Protein AF-A0A3D4FVR8-F1 (afdb_monomer_lite)

Radius of gyration: 22.75 Å; chains: 1; bounding box: 58×44×68 Å

Sequence (331 aa):
MVGRPYFAIGDQVVRDDSALERLLGRRGINRLRRFWADGTSKRSPADYARAGHTRDNEHPWLHRTFEHVLSEIDDPLTEWFTAVQCHSDLATEPDRTSGLFGMDNLLIDHPGYCSMYTLVEGNDGLIRALAERVRSPILWDAPVTQVDAHPDRGFRLTTRTADDPHHVVDLDALIVTLTPPGLRRIRWSDASLYSAVQAHVLHHDHSTAYLRVTLFWRRRFWRDQFPEDYFVSDAFGGVTVYDQSSDGDGVGVQSWLIAGANAIELANRSDDEIVAAVLGAMPSMLPVSDNALIDSRVDRWLGVAGVSGLPGGVPLLSLEKRHTPDARWPQ

Foldseek 3Di:
DAAPDWEQEFQDIDGGPVSVCVQLNPLLVVLLVVLLVVLCVQAPLVNLVVPLALVCLPRPFQPPFLLVSLCSSVGVSSSLVLCQAQVLVLLAHSRLHTNNVSSSSVCCRPPRRHDDDADQVGPVVVVVVVVVVDPDDDDPQWQWAEWEQDLVFGIKTFTQHPVRHGDIDGDNDDFDPFDLLSLVRHHYPDPLVVVLSVVLSVFQVQWWKKKKKKWKFFFDLCCVSRVDQWYWYCQLSIWIKGFPDRPDTGITIIITIHHHPSRVVCVPDDSVVSVVSVVVRPNPNRDDDVPRTPDMDMDIQGRRSTDGRPPSHPPRDHPQCNRCSRPSRGD

Structure (mmCIF, N/CA/C/O backbone):
data_AF-A0A3D4FVR8-F1
#
_entry.id   AF-A0A3D4FVR8-F1
#
loop_
_atom_site.group_PDB
_atom_site.id
_atom_site.type_symbol
_atom_site.label_atom_id
_atom_site.label_alt_id
_atom_site.label_comp_id
_atom_site.label_asym_id
_atom_site.label_entity_id
_atom_site.label_seq_id
_atom_site.pdbx_PDB_ins_code
_atom_site.Cartn_x
_atom_site.Cartn_y
_atom_site.Cartn_z
_atom_site.occupancy
_atom_site.B_iso_or_equiv
_atom_site.auth_seq_id
_atom_site.auth_comp_id
_atom_site.auth_asym_id
_atom_site.auth_atom_id
_atom_site.pdbx_PDB_model_num
ATOM 1 N N . MET A 1 1 ? -23.165 -0.780 6.705 1.00 52.84 1 MET A N 1
ATOM 2 C CA . MET A 1 1 ? -21.891 -0.896 7.433 1.00 52.84 1 MET A CA 1
ATOM 3 C C . MET A 1 1 ? -22.222 -1.642 8.699 1.00 52.84 1 MET A C 1
ATOM 5 O O . MET A 1 1 ? -22.856 -1.031 9.527 1.00 52.84 1 MET A O 1
ATOM 9 N N . VAL A 1 2 ? -21.993 -2.947 8.824 1.00 42.81 2 VAL A N 1
ATOM 10 C CA . VAL A 1 2 ? -22.126 -3.582 10.145 1.00 42.81 2 VAL A CA 1
ATOM 11 C C . VAL A 1 2 ? -21.043 -4.641 10.258 1.00 42.81 2 VAL A C 1
ATOM 13 O O . VAL A 1 2 ? -21.157 -5.706 9.660 1.00 42.81 2 VAL A O 1
ATOM 16 N N . GLY A 1 3 ? -20.005 -4.312 11.026 1.00 50.09 3 GLY A N 1
ATOM 17 C CA . GLY A 1 3 ? -19.252 -5.294 11.802 1.00 50.09 3 GLY A CA 1
ATOM 18 C C . GLY A 1 3 ? -17.766 -5.440 11.508 1.00 50.09 3 GLY A C 1
ATOM 19 O O . GLY A 1 3 ? -17.102 -6.075 12.318 1.00 50.09 3 GLY A O 1
ATOM 20 N N . ARG A 1 4 ? -17.232 -4.915 10.397 1.00 68.88 4 ARG A N 1
ATOM 21 C CA . ARG A 1 4 ? -15.814 -5.099 10.047 1.00 68.88 4 ARG A CA 1
ATOM 22 C C . ARG A 1 4 ? -15.242 -3.888 9.296 1.00 68.88 4 ARG A C 1
ATOM 24 O O . ARG A 1 4 ? -15.981 -3.309 8.495 1.00 68.88 4 ARG A O 1
ATOM 31 N N . PRO A 1 5 ? -13.975 -3.523 9.556 1.00 81.69 5 PRO A N 1
ATOM 32 C CA . PRO A 1 5 ? -13.105 -4.069 10.598 1.00 81.69 5 PRO A CA 1
ATOM 33 C C . PRO A 1 5 ? -13.499 -3.562 11.992 1.00 81.69 5 PRO A C 1
ATOM 35 O O . PRO A 1 5 ? -14.368 -2.702 12.144 1.00 81.69 5 PRO A O 1
ATOM 38 N N . TYR A 1 6 ? -12.879 -4.130 13.023 1.00 92.56 6 TYR A N 1
ATOM 39 C CA . TYR A 1 6 ? -12.884 -3.532 14.356 1.00 92.56 6 TYR A CA 1
ATOM 40 C C . TYR A 1 6 ? -11.882 -2.375 14.369 1.00 92.56 6 TYR A C 1
ATOM 42 O O . TYR A 1 6 ? -10.847 -2.462 13.708 1.00 92.56 6 TYR A O 1
ATOM 50 N N . PHE A 1 7 ? -12.151 -1.328 15.150 1.00 94.25 7 PHE A N 1
ATOM 51 C CA . PHE A 1 7 ? -11.224 -0.207 15.302 1.00 94.25 7 PHE A CA 1
ATOM 52 C C . PHE A 1 7 ? -10.799 -0.015 16.755 1.00 94.25 7 PHE A C 1
ATOM 54 O O . PHE A 1 7 ? -11.638 -0.068 17.655 1.00 94.25 7 PHE A O 1
ATOM 61 N N . ALA A 1 8 ? -9.516 0.258 16.969 1.00 95.19 8 ALA A N 1
ATOM 62 C CA . ALA A 1 8 ? -8.956 0.787 18.202 1.00 95.19 8 ALA A CA 1
ATOM 63 C C . ALA A 1 8 ? -8.701 2.289 18.009 1.00 95.19 8 ALA A C 1
ATOM 65 O O . ALA A 1 8 ? -7.767 2.668 17.309 1.00 95.19 8 ALA A O 1
ATOM 66 N N . ILE A 1 9 ? -9.568 3.125 18.578 1.00 94.38 9 ILE A N 1
ATOM 67 C CA . ILE A 1 9 ? -9.516 4.585 18.451 1.00 94.38 9 ILE A CA 1
ATOM 68 C C . ILE A 1 9 ? -9.253 5.181 19.832 1.00 94.38 9 ILE A C 1
ATOM 70 O O . ILE A 1 9 ? -10.133 5.144 20.702 1.00 94.38 9 ILE A O 1
ATOM 74 N N . GLY A 1 10 ? -8.041 5.691 20.051 1.00 89.56 10 GLY A N 1
ATOM 75 C CA . GLY A 1 10 ? -7.538 5.991 21.388 1.00 89.56 10 GLY A CA 1
ATOM 76 C C . GLY A 1 10 ? -7.705 4.782 22.316 1.00 89.56 10 GLY A C 1
ATOM 77 O O . GLY A 1 10 ? -7.234 3.685 22.027 1.00 89.56 10 GLY A O 1
ATOM 78 N N . ASP A 1 11 ? -8.451 4.962 23.408 1.00 86.00 11 ASP A N 1
ATOM 79 C CA . ASP A 1 11 ? -8.731 3.905 24.393 1.00 86.00 11 ASP A CA 1
ATOM 80 C C . ASP A 1 11 ? -10.076 3.180 24.162 1.00 86.00 11 ASP A C 1
ATOM 82 O O . ASP A 1 11 ? -10.611 2.528 25.064 1.00 86.00 11 ASP A O 1
ATOM 86 N N . GLN A 1 12 ? -10.682 3.327 22.977 1.00 90.31 12 GLN A N 1
ATOM 87 C CA . GLN A 1 12 ? -12.006 2.783 22.661 1.00 90.31 12 GLN A CA 1
ATOM 88 C C . GLN A 1 12 ? -11.960 1.729 21.553 1.00 90.31 12 GLN A C 1
ATOM 90 O O . GLN A 1 12 ? -11.281 1.891 20.544 1.00 90.31 12 GLN A O 1
ATOM 95 N N . VAL A 1 13 ? -12.785 0.685 21.699 1.00 91.69 13 VAL A N 1
ATOM 96 C CA . VAL A 1 13 ? -13.063 -0.290 20.634 1.00 91.69 13 VAL A CA 1
ATOM 97 C C . VAL A 1 13 ? -14.357 0.092 19.928 1.00 91.69 13 VAL A C 1
ATOM 99 O O . VAL A 1 13 ? -15.435 0.094 20.535 1.00 91.69 13 VAL A O 1
ATOM 102 N N . VAL A 1 14 ? -14.263 0.350 18.627 1.00 92.81 14 VAL A N 1
ATOM 103 C CA . VAL A 1 14 ? -15.412 0.516 17.736 1.00 92.81 14 VAL A CA 1
ATOM 104 C C . VAL A 1 14 ? -15.638 -0.793 16.992 1.00 92.81 14 VAL A C 1
ATOM 106 O O . VAL A 1 14 ? -14.877 -1.159 16.105 1.00 92.81 14 VAL A O 1
ATOM 109 N N . ARG A 1 15 ? -16.689 -1.516 17.381 1.00 90.44 15 ARG A N 1
ATOM 110 C CA . ARG A 1 15 ? -17.028 -2.849 16.842 1.00 90.44 15 ARG A CA 1
ATOM 111 C C . ARG A 1 15 ? -18.404 -2.934 16.189 1.00 90.44 15 ARG A C 1
ATOM 113 O O . ARG A 1 15 ? -18.761 -3.942 15.595 1.00 90.44 15 ARG A O 1
ATOM 120 N N . ASP A 1 16 ? -19.215 -1.901 16.373 1.00 89.38 16 ASP A N 1
ATOM 121 C CA . ASP A 1 16 ? -20.600 -1.869 15.928 1.00 89.38 16 ASP A CA 1
ATOM 122 C C . ASP A 1 16 ? -21.059 -0.426 15.684 1.00 89.38 16 ASP A C 1
ATOM 124 O O . ASP A 1 16 ? -20.413 0.539 16.105 1.00 89.38 16 ASP A O 1
ATOM 128 N N . ASP A 1 17 ? -22.208 -0.286 15.025 1.00 89.31 17 ASP A N 1
ATOM 129 C CA . ASP A 1 17 ? -22.818 1.010 14.716 1.00 89.31 17 ASP A CA 1
ATOM 130 C C . ASP A 1 17 ? -23.099 1.849 15.968 1.00 89.31 17 ASP A C 1
ATOM 132 O O . ASP A 1 17 ? -23.072 3.075 15.900 1.00 89.31 17 ASP A O 1
ATOM 136 N N . SER A 1 18 ? -23.352 1.221 17.121 1.00 91.75 18 SER A N 1
ATOM 137 C CA . SER A 1 18 ? -23.615 1.958 18.361 1.00 91.75 18 SER A CA 1
ATOM 138 C C . SER A 1 18 ? -22.332 2.560 18.932 1.00 91.75 18 SER A C 1
ATOM 140 O O . SER A 1 18 ? -22.350 3.682 19.434 1.00 91.75 18 SER A O 1
ATOM 142 N N . ALA A 1 19 ? -21.215 1.835 18.868 1.00 92.75 19 ALA A N 1
ATOM 143 C CA . ALA A 1 19 ? -19.895 2.343 19.219 1.00 92.75 19 ALA A CA 1
ATOM 144 C C . ALA A 1 19 ? -19.458 3.445 18.254 1.00 92.75 19 ALA A C 1
ATOM 146 O O . ALA A 1 19 ? -18.994 4.493 18.699 1.00 92.75 19 ALA A O 1
ATOM 147 N N . LEU A 1 20 ? -19.706 3.255 16.959 1.00 92.62 20 LEU A N 1
ATOM 148 C CA . LEU A 1 20 ? -19.425 4.267 15.952 1.00 92.62 20 LEU A CA 1
ATOM 149 C C . LEU A 1 20 ? -20.275 5.528 16.173 1.00 92.62 20 LEU A C 1
ATOM 151 O O . LEU A 1 20 ? -19.788 6.638 15.981 1.00 92.62 20 LEU A O 1
ATOM 155 N N . GLU A 1 21 ? -21.525 5.389 16.636 1.00 94.19 21 GLU A N 1
ATOM 156 C CA . GLU A 1 21 ? -22.401 6.536 16.910 1.00 94.19 21 GLU A CA 1
ATOM 157 C C . GLU A 1 21 ? -21.938 7.306 18.139 1.00 94.19 21 GLU A C 1
ATOM 159 O O . GLU A 1 21 ? -22.029 8.530 18.164 1.00 94.19 21 GLU A O 1
ATOM 164 N N . ARG A 1 22 ? -21.419 6.605 19.153 1.00 94.94 22 ARG A N 1
ATOM 165 C CA . ARG A 1 22 ? -20.801 7.253 20.315 1.00 94.94 22 ARG A CA 1
ATOM 166 C C . ARG A 1 22 ? -19.552 8.039 19.925 1.00 94.94 22 ARG A C 1
ATOM 168 O O . ARG A 1 22 ? -19.341 9.104 20.494 1.00 94.94 22 ARG A O 1
ATOM 175 N N . LEU A 1 23 ? -18.772 7.538 18.965 1.00 94.81 23 LEU A N 1
ATOM 176 C CA . LEU A 1 23 ? -17.573 8.211 18.468 1.00 94.81 23 LEU A CA 1
ATOM 177 C C . LEU A 1 23 ? -17.918 9.429 17.595 1.00 94.81 23 LEU A C 1
ATOM 179 O O . LEU A 1 23 ? -17.505 10.541 17.899 1.00 94.81 23 LEU A O 1
ATOM 183 N N . LEU A 1 24 ? -18.687 9.231 16.522 1.00 95.38 24 LEU A N 1
ATOM 184 C CA . LEU A 1 24 ? -18.928 10.251 15.489 1.00 95.38 24 LEU A CA 1
ATOM 185 C C . LEU A 1 24 ? -20.157 11.132 15.758 1.00 95.38 24 LEU A C 1
ATOM 187 O O . LEU A 1 24 ? -20.401 12.131 15.076 1.00 95.38 24 LEU A O 1
ATOM 191 N N . GLY A 1 25 ? -21.004 10.728 16.701 1.00 96.56 25 GLY A N 1
ATOM 192 C CA . GLY A 1 25 ? -22.336 11.284 16.869 1.00 96.56 25 GLY A CA 1
ATOM 193 C C . GLY A 1 25 ? -23.287 10.921 15.723 1.00 96.56 25 GLY A C 1
ATOM 194 O O . GLY A 1 25 ? -22.918 10.453 14.641 1.00 96.56 25 GLY A O 1
ATOM 195 N N . ARG A 1 26 ? -24.574 11.207 15.939 1.00 96.06 26 ARG A N 1
ATOM 196 C CA . ARG A 1 26 ? -25.636 10.936 14.956 1.00 96.06 26 ARG A CA 1
ATOM 197 C C . ARG A 1 26 ? -25.420 11.668 13.629 1.00 96.06 26 ARG A C 1
ATOM 199 O O . ARG A 1 26 ? -25.731 11.133 12.566 1.00 96.06 26 ARG A O 1
ATOM 206 N N . ARG A 1 27 ? -24.900 12.900 13.685 1.00 96.50 27 ARG A N 1
ATOM 207 C CA . ARG A 1 27 ? -24.579 13.702 12.494 1.00 96.50 27 ARG A CA 1
ATOM 208 C C . ARG A 1 27 ? -23.452 13.058 11.685 1.00 96.50 27 ARG A C 1
ATOM 210 O O . ARG A 1 27 ? -23.631 12.907 10.477 1.00 96.50 27 ARG A O 1
ATOM 217 N N . GLY A 1 28 ? -22.354 12.669 12.335 1.00 96.56 28 GLY A N 1
ATOM 218 C CA . GLY A 1 28 ? -21.195 12.063 11.681 1.00 96.56 28 GLY A CA 1
ATOM 219 C C . GLY A 1 28 ? -21.541 10.735 11.016 1.00 96.56 28 GLY A C 1
ATOM 220 O O . GLY A 1 28 ? -21.332 10.579 9.817 1.00 96.56 28 GLY A O 1
ATOM 221 N N . ILE A 1 29 ? -22.246 9.835 11.715 1.00 95.06 29 ILE A N 1
ATOM 222 C CA . ILE A 1 29 ? -22.728 8.580 11.107 1.00 95.06 29 ILE A CA 1
ATOM 223 C C . ILE A 1 29 ? -23.593 8.818 9.867 1.00 95.06 29 ILE A C 1
ATOM 225 O O . ILE A 1 29 ? -23.452 8.119 8.863 1.00 95.06 29 ILE A O 1
ATOM 229 N N . ASN A 1 30 ? -24.510 9.787 9.911 1.00 95.94 30 ASN A N 1
ATOM 230 C CA . ASN A 1 30 ? -25.366 10.075 8.761 1.00 95.94 30 ASN A CA 1
ATOM 231 C C . ASN A 1 30 ? -24.567 10.635 7.576 1.00 95.94 30 ASN A C 1
ATOM 233 O O . ASN A 1 30 ? -24.949 10.434 6.424 1.00 95.94 30 ASN A O 1
ATOM 237 N N . ARG A 1 31 ? -23.466 11.341 7.836 1.00 97.25 31 ARG A N 1
ATOM 238 C CA . ARG A 1 31 ? -22.549 11.838 6.803 1.00 97.25 31 ARG A CA 1
ATOM 239 C C . ARG A 1 31 ? -21.706 10.716 6.226 1.00 97.25 31 ARG A C 1
ATOM 241 O O . ARG A 1 31 ? -21.732 10.546 5.013 1.00 97.25 31 ARG A O 1
ATOM 248 N N . LEU A 1 32 ? -21.123 9.880 7.080 1.00 95.75 32 LEU A N 1
ATOM 249 C CA . LEU A 1 32 ? -20.398 8.682 6.676 1.00 95.75 32 LEU A CA 1
ATOM 250 C C . LEU A 1 32 ? -21.264 7.778 5.792 1.00 95.75 32 LEU A C 1
ATOM 252 O O . LEU A 1 32 ? -20.877 7.425 4.686 1.00 95.75 32 LEU A O 1
ATOM 256 N N . ARG A 1 33 ? -22.494 7.464 6.218 1.00 94.56 33 ARG A N 1
ATOM 257 C CA . ARG A 1 33 ? -23.429 6.643 5.427 1.00 94.56 33 ARG A CA 1
ATOM 258 C C . ARG A 1 33 ? -23.737 7.249 4.058 1.00 94.56 33 ARG A C 1
ATOM 260 O O . ARG A 1 33 ? -23.840 6.503 3.089 1.00 94.56 33 ARG A O 1
ATOM 267 N N . ARG A 1 34 ? -23.895 8.574 3.970 1.00 96.94 34 ARG A N 1
ATOM 268 C CA . ARG A 1 34 ? -24.120 9.262 2.689 1.00 96.94 34 ARG A CA 1
ATOM 269 C C . ARG A 1 34 ? -22.890 9.199 1.794 1.00 96.94 34 ARG A C 1
ATOM 271 O O . ARG A 1 34 ? -23.052 8.898 0.621 1.00 96.94 34 ARG A O 1
ATOM 278 N N . PHE A 1 35 ? -21.700 9.410 2.349 1.00 96.94 35 PHE A N 1
ATOM 279 C CA . PHE A 1 35 ? -20.437 9.269 1.628 1.00 96.94 35 PHE A CA 1
ATOM 280 C C . PHE A 1 35 ? -20.266 7.856 1.052 1.00 96.94 35 PHE A C 1
ATOM 282 O O . PHE A 1 35 ? -20.049 7.693 -0.144 1.00 96.94 35 PHE A O 1
ATOM 289 N N . TRP A 1 36 ? -20.491 6.822 1.867 1.00 95.38 36 TRP A N 1
ATOM 290 C CA . TRP A 1 36 ? -20.451 5.428 1.419 1.00 95.38 36 TRP A CA 1
ATOM 291 C C . TRP A 1 36 ? -21.501 5.105 0.352 1.00 95.38 36 TRP A C 1
ATOM 293 O O . TRP A 1 36 ? -21.194 4.430 -0.631 1.00 95.38 36 TRP A O 1
ATOM 303 N N . ALA A 1 37 ? -22.738 5.578 0.524 1.00 95.69 37 ALA A N 1
ATOM 304 C CA . ALA A 1 37 ? -23.792 5.397 -0.473 1.00 95.69 37 ALA A CA 1
ATOM 305 C C . ALA A 1 37 ? -23.427 6.074 -1.802 1.00 95.69 37 ALA A C 1
ATOM 307 O O . ALA A 1 37 ? -23.646 5.509 -2.871 1.00 95.69 37 ALA A O 1
ATOM 308 N N . ASP A 1 38 ? -22.828 7.261 -1.736 1.00 96.69 38 ASP A N 1
ATOM 309 C CA . ASP A 1 38 ? -22.391 7.997 -2.910 1.00 96.69 38 ASP A CA 1
ATOM 310 C C . ASP A 1 38 ? -21.239 7.285 -3.635 1.00 96.69 38 ASP A C 1
ATOM 312 O O . ASP A 1 38 ? -21.339 7.021 -4.836 1.00 96.69 38 ASP A O 1
ATOM 316 N N . GLY A 1 39 ? -20.201 6.871 -2.903 1.00 95.81 39 GLY A N 1
ATOM 317 C CA . GLY A 1 39 ? -19.064 6.140 -3.460 1.00 95.81 39 GLY A CA 1
ATOM 318 C C . GLY A 1 39 ? -19.459 4.798 -4.078 1.00 95.81 39 GLY A C 1
ATOM 319 O O . GLY A 1 39 ? -19.106 4.515 -5.222 1.00 95.81 39 GLY A O 1
ATOM 320 N N . THR A 1 40 ? -20.278 4.002 -3.385 1.00 96.06 40 THR A N 1
ATOM 321 C CA . THR A 1 40 ? -20.781 2.719 -3.919 1.00 96.06 40 THR A CA 1
ATOM 322 C C . THR A 1 40 ? -21.712 2.899 -5.123 1.00 96.06 40 THR A C 1
ATOM 324 O O . THR A 1 40 ? -21.720 2.055 -6.017 1.00 96.06 40 THR A O 1
ATOM 327 N N . SER A 1 41 ? -22.448 4.015 -5.214 1.00 96.75 41 SER A N 1
ATOM 328 C CA . SER A 1 41 ? -23.255 4.333 -6.403 1.00 96.75 41 SER A CA 1
ATOM 329 C C . SER A 1 41 ? -22.412 4.680 -7.637 1.00 96.75 41 SER A C 1
ATOM 331 O O . SER A 1 41 ? -22.855 4.458 -8.764 1.00 96.75 41 SER A O 1
ATOM 333 N N . LYS A 1 42 ? -21.195 5.206 -7.433 1.00 96.31 42 LYS A N 1
ATOM 334 C CA . LYS A 1 42 ? -20.249 5.588 -8.495 1.00 96.31 42 LYS A CA 1
ATOM 335 C C . LYS A 1 42 ? -19.299 4.461 -8.893 1.00 96.31 42 LYS A C 1
ATOM 337 O O . LYS A 1 42 ? -18.821 4.435 -10.026 1.00 96.31 42 LYS A O 1
ATOM 342 N N . ARG A 1 43 ? -19.045 3.521 -7.981 1.00 96.81 43 ARG A N 1
ATOM 343 C CA . ARG A 1 43 ? -18.101 2.418 -8.163 1.00 96.81 43 ARG A CA 1
ATOM 344 C C . ARG A 1 43 ? -18.801 1.085 -7.947 1.00 96.81 43 ARG A C 1
ATOM 346 O O . ARG A 1 43 ? -18.903 0.616 -6.821 1.00 96.81 43 ARG A O 1
ATOM 353 N N . SER A 1 44 ? -19.287 0.460 -9.019 1.00 95.75 44 SER A N 1
ATOM 354 C CA . SER A 1 44 ? -19.911 -0.869 -8.928 1.00 95.75 44 SER A CA 1
ATOM 355 C C . SER A 1 44 ? -18.875 -1.961 -8.595 1.00 95.75 44 SER A C 1
ATOM 357 O O . SER A 1 44 ? -17.708 -1.800 -8.958 1.00 95.75 44 SER A O 1
ATOM 359 N N . PRO A 1 45 ? -19.264 -3.108 -7.999 1.00 95.75 45 PRO A N 1
ATOM 360 C CA . PRO A 1 45 ? -18.338 -4.226 -7.776 1.00 95.75 45 PRO A CA 1
ATOM 361 C C . PRO A 1 45 ? -17.645 -4.727 -9.052 1.00 95.75 45 PRO A C 1
ATOM 363 O O . PRO A 1 45 ? -16.474 -5.092 -9.030 1.00 95.75 45 PRO A O 1
ATOM 366 N N . ALA A 1 46 ? -18.345 -4.705 -10.191 1.00 94.94 46 ALA A N 1
ATOM 367 C CA . ALA A 1 4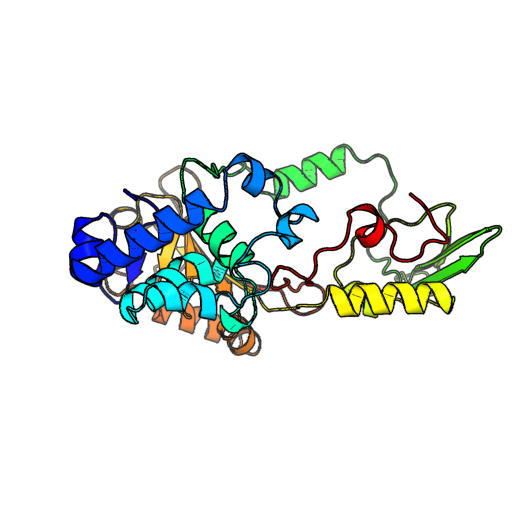6 ? -17.784 -5.118 -11.477 1.00 94.94 46 ALA A CA 1
ATOM 368 C C . ALA A 1 46 ? -16.759 -4.116 -12.037 1.00 94.94 46 ALA A C 1
ATOM 370 O O . ALA A 1 46 ? -15.852 -4.507 -12.774 1.00 94.94 46 ALA A O 1
ATOM 371 N N . ASP A 1 47 ? -16.912 -2.827 -11.733 1.00 95.25 47 ASP A N 1
ATOM 372 C CA . ASP A 1 47 ? -15.925 -1.813 -12.105 1.00 95.25 47 ASP A CA 1
ATOM 373 C C . ASP A 1 47 ? -14.740 -1.822 -11.131 1.00 95.25 47 ASP A C 1
ATOM 375 O O . ASP A 1 47 ? -13.604 -1.756 -11.584 1.00 95.25 47 ASP A O 1
ATOM 379 N N . TYR A 1 48 ? -14.983 -2.033 -9.834 1.00 95.19 48 TYR A N 1
ATOM 380 C CA . TYR A 1 48 ? -13.941 -2.271 -8.828 1.00 95.19 48 TYR A CA 1
ATOM 381 C C . TYR A 1 48 ? -13.052 -3.473 -9.176 1.00 95.19 48 TYR A C 1
ATOM 383 O O . TYR A 1 48 ? -11.831 -3.359 -9.188 1.00 95.19 48 TYR A O 1
ATOM 391 N N . ALA A 1 49 ? -13.641 -4.606 -9.573 1.00 93.44 49 ALA A N 1
ATOM 392 C CA . ALA A 1 49 ? -12.885 -5.788 -10.004 1.00 93.44 49 ALA A CA 1
ATOM 393 C C . ALA A 1 49 ? -12.009 -5.544 -11.253 1.00 93.44 49 ALA A C 1
ATOM 395 O O . ALA A 1 49 ? -11.170 -6.373 -11.598 1.00 93.44 49 ALA A O 1
ATOM 396 N N . ARG A 1 50 ? -12.219 -4.421 -11.952 1.00 92.12 50 ARG A N 1
ATOM 397 C CA . ARG A 1 50 ? -11.453 -3.974 -13.123 1.00 92.12 50 ARG A CA 1
ATOM 398 C C . ARG A 1 50 ? -10.773 -2.625 -12.867 1.00 92.12 50 ARG A C 1
ATOM 400 O O . ARG A 1 50 ? -10.539 -1.873 -13.815 1.00 92.12 50 ARG A O 1
ATOM 407 N N . ALA A 1 51 ? -10.485 -2.311 -11.605 1.00 91.56 51 ALA A N 1
ATOM 408 C CA . ALA A 1 51 ? -9.817 -1.078 -11.223 1.00 91.56 51 ALA A CA 1
ATOM 409 C C . ALA A 1 51 ? -8.483 -0.893 -11.961 1.00 91.56 51 ALA A C 1
ATOM 411 O O . ALA A 1 51 ? -7.782 -1.852 -12.291 1.00 91.56 51 ALA A O 1
ATOM 412 N N . GLY A 1 52 ? -8.126 0.362 -12.241 1.00 88.75 52 GLY A N 1
ATOM 413 C CA . GLY A 1 52 ? -6.873 0.692 -12.923 1.00 88.75 52 GLY A CA 1
ATOM 414 C C . GLY A 1 52 ? -6.926 0.495 -14.443 1.00 88.75 52 GLY A C 1
ATOM 415 O O . GLY A 1 52 ? -5.882 0.384 -15.095 1.00 88.75 52 GLY A O 1
ATOM 416 N N . HIS A 1 53 ? -8.126 0.440 -15.024 1.00 90.19 53 HIS A N 1
ATOM 417 C CA . HIS A 1 53 ? -8.354 0.458 -16.470 1.00 90.19 53 HIS A CA 1
ATOM 418 C C . HIS A 1 53 ? -8.633 1.882 -16.970 1.00 90.19 53 HIS A C 1
ATOM 420 O O . HIS A 1 53 ? -9.067 2.748 -16.222 1.00 90.19 53 HIS A O 1
ATOM 426 N N . THR A 1 54 ? -8.448 2.138 -18.267 1.00 92.88 54 THR A N 1
ATOM 427 C CA . THR A 1 54 ? -8.616 3.484 -18.855 1.00 92.88 54 THR A CA 1
ATOM 428 C C . THR A 1 54 ? -10.017 4.067 -18.713 1.00 92.88 54 THR A C 1
ATOM 430 O O . THR A 1 54 ? -10.154 5.283 -18.768 1.00 92.88 54 THR A O 1
ATOM 433 N N . ARG A 1 55 ? -11.048 3.236 -18.521 1.00 92.94 55 ARG A N 1
ATOM 434 C CA . ARG A 1 55 ? -12.414 3.698 -18.237 1.00 92.94 55 ARG A CA 1
ATOM 435 C C . ARG A 1 55 ? -12.495 4.482 -16.925 1.00 92.94 55 ARG A C 1
ATOM 437 O O . ARG A 1 55 ? -13.284 5.413 -16.827 1.00 92.94 55 ARG A O 1
ATOM 444 N N . ASP A 1 56 ? -11.634 4.174 -15.957 1.00 95.44 56 ASP A N 1
ATOM 445 C CA . ASP A 1 56 ? -11.576 4.902 -14.687 1.00 95.44 56 ASP A CA 1
ATOM 446 C C . ASP A 1 56 ? -11.157 6.371 -14.888 1.00 95.44 56 ASP A C 1
ATOM 448 O O . ASP A 1 56 ? -11.435 7.197 -14.023 1.00 95.44 56 ASP A O 1
ATOM 452 N N . ASN A 1 57 ? -10.586 6.741 -16.048 1.00 96.12 57 ASN A N 1
ATOM 453 C CA . ASN A 1 57 ? -10.326 8.144 -16.401 1.00 96.12 57 ASN A CA 1
ATOM 454 C C . ASN A 1 57 ? -11.578 9.020 -16.438 1.00 96.12 57 ASN A C 1
ATOM 456 O O . ASN A 1 57 ? -11.464 10.236 -16.289 1.00 96.12 57 ASN A O 1
ATOM 460 N N . GLU A 1 58 ? -12.747 8.415 -16.641 1.00 95.94 58 GLU A N 1
ATOM 461 C CA . GLU A 1 58 ? -14.044 9.091 -16.659 1.00 95.94 58 GLU A CA 1
ATOM 462 C C . GLU A 1 58 ? -14.640 9.235 -15.248 1.00 95.94 58 GLU A C 1
ATOM 464 O O . GLU A 1 58 ? -15.630 9.944 -15.063 1.00 95.94 58 GLU A O 1
ATOM 469 N N . HIS A 1 59 ? -14.060 8.574 -14.238 1.00 97.31 59 HIS A N 1
ATOM 470 C CA . HIS A 1 59 ? -14.586 8.601 -12.881 1.00 97.31 59 HIS A CA 1
ATOM 471 C C . HIS A 1 59 ? -14.381 9.988 -12.241 1.00 97.31 59 HIS A C 1
ATOM 473 O O . HIS A 1 59 ? -13.258 10.505 -12.231 1.00 97.31 59 HIS A O 1
ATOM 479 N N . PRO A 1 60 ? -15.418 10.583 -11.618 1.00 96.81 60 PRO A N 1
ATOM 480 C CA . PRO A 1 60 ? -15.361 11.956 -11.100 1.00 96.81 60 PRO A CA 1
ATOM 481 C C . PRO A 1 60 ? -14.334 12.163 -9.976 1.00 96.81 60 PRO A C 1
ATOM 483 O O . PRO A 1 60 ? -13.951 13.296 -9.691 1.00 96.81 60 PRO A O 1
ATOM 486 N N . TRP A 1 61 ? -13.893 11.084 -9.328 1.00 97.00 61 TRP A N 1
ATOM 487 C CA . TRP A 1 61 ? -12.908 11.123 -8.242 1.00 97.00 61 TRP A CA 1
ATOM 488 C C . TRP A 1 61 ? -11.483 10.727 -8.650 1.00 97.00 61 TRP A C 1
ATOM 490 O O . TRP A 1 61 ? -10.598 10.789 -7.804 1.00 97.00 61 TRP A O 1
ATOM 500 N N . LEU A 1 62 ? -11.215 10.339 -9.906 1.00 96.56 62 LEU A N 1
ATOM 501 C CA . LEU A 1 62 ? -9.841 9.984 -10.298 1.00 96.56 62 LEU A CA 1
ATOM 502 C C . LEU A 1 62 ? -8.913 11.212 -10.301 1.00 96.56 62 LEU A C 1
ATOM 504 O O . LEU A 1 62 ? -7.774 11.137 -9.855 1.00 96.56 62 LEU A O 1
ATOM 508 N N . HIS A 1 63 ? -9.400 12.352 -10.792 1.00 95.31 63 HIS A N 1
ATOM 509 C CA . HIS A 1 63 ? -8.595 13.576 -10.956 1.00 95.31 63 HIS A CA 1
ATOM 510 C C . HIS A 1 63 ? -8.608 14.487 -9.723 1.00 95.31 63 HIS A C 1
ATOM 512 O O . HIS A 1 63 ? -8.148 15.624 -9.779 1.00 95.31 63 HIS A O 1
ATOM 518 N N . ARG A 1 64 ? -9.179 14.014 -8.614 1.00 96.12 64 ARG A N 1
ATOM 519 C CA . ARG A 1 64 ? -9.240 14.729 -7.337 1.00 96.12 64 ARG A CA 1
ATOM 520 C C . ARG A 1 64 ? -8.397 13.978 -6.328 1.00 96.12 64 ARG A C 1
ATOM 522 O O . ARG A 1 64 ? -8.391 12.751 -6.356 1.00 96.12 64 ARG A O 1
ATOM 529 N N . THR A 1 65 ? -7.730 14.698 -5.433 1.00 96.00 65 THR A N 1
ATOM 530 C CA . THR A 1 65 ? -7.062 14.060 -4.297 1.00 96.00 65 THR A CA 1
ATOM 531 C C . THR A 1 65 ? -8.091 13.371 -3.407 1.00 96.00 65 THR A C 1
ATOM 533 O O . THR A 1 65 ? -9.263 13.771 -3.375 1.00 96.00 65 THR A O 1
ATOM 536 N N . PHE A 1 66 ? -7.678 12.331 -2.688 1.00 96.75 66 PHE A N 1
ATOM 537 C CA . PHE A 1 66 ? -8.569 11.670 -1.745 1.00 96.75 66 PHE A CA 1
ATOM 538 C C . PHE A 1 66 ? -8.947 12.592 -0.588 1.00 96.75 66 PHE A C 1
ATOM 540 O O . PHE A 1 66 ? -10.113 12.615 -0.217 1.00 96.75 66 PHE A O 1
ATOM 547 N N . GLU A 1 67 ? -8.036 13.451 -0.128 1.00 97.06 67 GLU A N 1
ATOM 548 C CA . GLU A 1 67 ? -8.340 14.528 0.826 1.00 97.06 67 GLU A CA 1
ATOM 549 C C . GLU A 1 67 ? -9.539 15.387 0.375 1.00 97.06 67 GLU A C 1
ATOM 551 O O . GLU A 1 67 ? -10.495 15.580 1.125 1.00 97.06 67 GLU A O 1
ATOM 556 N N . HIS A 1 68 ? -9.550 15.843 -0.882 1.00 97.81 68 HIS A N 1
ATOM 557 C CA . HIS A 1 68 ? -10.652 16.651 -1.411 1.00 97.81 68 HIS A CA 1
ATOM 558 C C . HIS A 1 68 ? -11.957 15.847 -1.564 1.00 97.81 68 HIS A C 1
ATOM 560 O O . HIS A 1 68 ? -13.050 16.412 -1.545 1.00 97.81 68 HIS A O 1
ATOM 566 N N . VAL A 1 69 ? -11.884 14.531 -1.751 1.00 98.19 69 VAL A N 1
ATOM 567 C CA . VAL A 1 69 ? -13.083 13.681 -1.757 1.00 98.19 69 VAL A CA 1
ATOM 568 C C . VAL A 1 69 ? -13.593 13.454 -0.334 1.00 98.19 69 VAL A C 1
ATOM 570 O O . VAL A 1 69 ? -14.795 13.556 -0.105 1.00 98.19 69 VAL A O 1
ATOM 573 N N . LEU A 1 70 ? -12.701 13.246 0.637 1.00 98.25 70 LEU A N 1
ATOM 574 C CA . LEU A 1 70 ? -13.054 13.144 2.052 1.00 98.25 70 LEU A CA 1
ATOM 575 C C . LEU A 1 70 ? -13.746 14.416 2.549 1.00 98.25 70 LEU A C 1
ATOM 577 O O . LEU A 1 70 ? -14.772 14.304 3.213 1.00 98.25 70 LEU A O 1
ATOM 581 N N . SER A 1 71 ? -13.289 15.608 2.145 1.00 98.06 71 SER A N 1
ATOM 582 C CA . SER A 1 71 ? -13.907 16.879 2.564 1.00 98.06 71 SER A CA 1
ATOM 583 C C . SER A 1 71 ? -15.388 17.031 2.170 1.00 98.06 71 SER A C 1
ATOM 585 O O . SER A 1 71 ? -16.077 17.913 2.676 1.00 98.06 71 SER A O 1
ATOM 587 N N . GLU A 1 72 ? -15.921 16.182 1.280 1.00 97.56 72 GLU A N 1
ATOM 588 C CA . GLU A 1 72 ? -17.360 16.149 0.965 1.00 97.56 72 GLU A CA 1
ATOM 589 C C . GLU A 1 72 ? -18.229 15.621 2.122 1.00 97.56 72 GLU A C 1
ATOM 591 O O . GLU A 1 72 ? -19.445 15.835 2.140 1.00 97.56 72 GLU A O 1
ATOM 596 N N . ILE A 1 73 ? -17.625 14.940 3.100 1.00 97.94 73 ILE A N 1
ATOM 597 C CA . ILE A 1 73 ? -18.281 14.505 4.338 1.00 97.94 73 ILE A CA 1
ATOM 598 C C . ILE A 1 73 ? -18.682 15.727 5.195 1.00 97.94 73 ILE A C 1
ATOM 600 O O . ILE A 1 73 ? -19.714 15.681 5.885 1.00 97.94 73 ILE A O 1
ATOM 604 N N . ASP A 1 74 ? -17.921 16.828 5.103 1.00 96.19 74 ASP A N 1
ATOM 605 C CA . ASP A 1 74 ? -18.121 18.125 5.773 1.00 96.19 74 ASP A CA 1
ATOM 606 C C . ASP A 1 74 ? -18.050 18.037 7.320 1.00 96.19 74 ASP A C 1
ATOM 608 O O . ASP A 1 74 ? -18.604 18.859 8.053 1.00 96.19 74 ASP A O 1
ATOM 612 N N . ASP A 1 75 ? -17.447 16.982 7.863 1.00 98.06 75 ASP A N 1
ATOM 613 C CA . ASP A 1 75 ? -17.385 16.702 9.302 1.00 98.06 75 ASP A CA 1
ATOM 614 C C . ASP A 1 75 ? -15.977 16.222 9.674 1.00 98.06 75 ASP A C 1
ATOM 616 O O . ASP A 1 75 ? -15.664 15.061 9.419 1.00 98.06 75 ASP A O 1
ATOM 620 N N . PRO A 1 76 ? -15.134 17.075 10.292 1.00 97.44 76 PRO A N 1
ATOM 621 C CA . PRO A 1 76 ? -13.708 16.790 10.458 1.00 97.44 76 PRO A CA 1
ATOM 622 C C . PRO A 1 76 ? -13.395 15.483 11.192 1.00 97.44 76 PRO A C 1
ATOM 624 O O . PRO A 1 76 ? -12.439 14.795 10.852 1.00 97.44 76 PRO A O 1
ATOM 627 N N . LEU A 1 77 ? -14.206 15.113 12.190 1.00 97.19 77 LEU A N 1
ATOM 628 C CA . LEU A 1 77 ? -14.014 13.861 12.921 1.00 97.19 77 LEU A CA 1
ATOM 629 C C . LEU A 1 77 ? -14.363 12.647 12.052 1.00 97.19 77 LEU A C 1
ATOM 631 O O . LEU A 1 77 ? -13.656 11.643 12.076 1.00 97.19 77 LEU A O 1
ATOM 635 N N . THR A 1 78 ? -15.440 12.738 11.271 1.00 97.31 78 THR A N 1
ATOM 636 C CA . THR A 1 78 ? -15.835 11.680 10.335 1.00 97.31 78 THR A CA 1
ATOM 637 C C . THR A 1 78 ? -14.853 11.564 9.166 1.00 97.31 78 THR A C 1
ATOM 639 O O . THR A 1 78 ? -14.550 10.452 8.739 1.00 97.31 78 THR A O 1
ATOM 642 N N . GLU A 1 79 ? -14.328 12.684 8.671 1.00 97.69 79 GLU A N 1
ATOM 643 C CA . GLU A 1 79 ? -13.273 12.736 7.650 1.00 97.69 79 GLU A CA 1
ATOM 644 C C . GLU A 1 79 ? -12.008 12.037 8.134 1.00 97.69 79 GLU A C 1
ATOM 646 O O . GLU A 1 79 ? -11.530 11.106 7.487 1.00 97.69 79 GLU A O 1
ATOM 651 N N . TRP A 1 80 ? -11.529 12.424 9.318 1.00 97.31 80 TRP A N 1
ATOM 652 C CA . TRP A 1 80 ? -10.378 11.807 9.964 1.00 97.31 80 TRP A CA 1
ATOM 653 C C . TRP A 1 80 ? -10.574 10.303 10.176 1.00 97.31 80 TRP A C 1
ATOM 655 O O . TRP A 1 80 ? -9.715 9.515 9.793 1.00 97.31 80 TRP A O 1
ATOM 665 N N . PHE A 1 81 ? -11.722 9.886 10.719 1.00 96.56 81 PHE A N 1
ATOM 666 C CA . PHE A 1 81 ? -12.015 8.468 10.941 1.00 96.56 81 PHE A CA 1
ATOM 667 C C . PHE A 1 81 ? -11.993 7.669 9.629 1.00 96.56 81 PHE A C 1
ATOM 669 O O . PHE A 1 81 ? -11.455 6.565 9.572 1.00 96.56 81 PHE A O 1
ATOM 676 N N . THR A 1 82 ? -12.550 8.241 8.560 1.00 95.94 82 THR A N 1
ATOM 677 C CA . THR A 1 82 ? -12.576 7.602 7.237 1.00 95.94 82 THR A CA 1
ATOM 678 C C . THR A 1 82 ? -11.170 7.503 6.635 1.00 95.94 82 THR A C 1
ATOM 680 O O . THR A 1 82 ? -10.846 6.499 6.006 1.00 95.94 82 THR A O 1
ATOM 683 N N . ALA A 1 83 ? -10.310 8.503 6.857 1.00 96.19 83 ALA A N 1
ATOM 684 C CA . ALA A 1 83 ? -8.905 8.440 6.459 1.00 96.19 83 ALA A CA 1
ATOM 685 C C . ALA A 1 83 ? -8.146 7.343 7.227 1.00 96.19 83 ALA A C 1
ATOM 687 O O . ALA A 1 83 ? -7.485 6.513 6.605 1.00 96.19 83 ALA A O 1
ATOM 688 N N . VAL A 1 84 ? -8.309 7.288 8.557 1.00 95.31 84 VAL A N 1
ATOM 689 C CA . VAL A 1 84 ? -7.703 6.266 9.433 1.00 95.31 84 VAL A CA 1
ATOM 690 C C . VAL A 1 84 ? -8.032 4.854 8.957 1.00 95.31 84 VAL A C 1
ATOM 692 O O . VAL A 1 84 ? -7.150 4.000 8.950 1.00 95.31 84 VAL A O 1
ATOM 695 N N . GLN A 1 85 ? -9.275 4.615 8.523 1.00 94.12 85 GLN A N 1
ATOM 696 C CA . GLN A 1 85 ? -9.736 3.290 8.104 1.00 94.12 85 GLN A CA 1
ATOM 697 C C . GLN A 1 85 ? -8.875 2.656 7.004 1.00 94.12 85 GLN A C 1
ATOM 699 O O . GLN A 1 85 ? -8.685 1.447 7.028 1.00 94.12 85 GLN A O 1
ATOM 704 N N . CYS A 1 86 ? -8.380 3.440 6.046 1.00 93.06 86 CYS A N 1
ATOM 705 C CA . CYS A 1 86 ? -7.688 2.911 4.868 1.00 93.06 86 CYS A CA 1
ATOM 706 C C . CYS A 1 86 ? -6.238 3.388 4.734 1.00 93.06 86 CYS A C 1
ATOM 708 O O . CYS A 1 86 ? -5.563 2.993 3.789 1.00 93.06 86 CYS A O 1
ATOM 710 N N . HIS A 1 87 ? -5.734 4.222 5.650 1.00 94.81 87 HIS A N 1
ATOM 711 C CA . HIS A 1 87 ? -4.428 4.871 5.511 1.00 94.81 87 HIS A CA 1
ATOM 712 C C . HIS A 1 87 ? -3.280 3.883 5.246 1.00 94.81 87 HIS A C 1
ATOM 714 O O . HIS A 1 87 ? -2.497 4.079 4.311 1.00 94.81 87 HIS A O 1
ATOM 720 N N . SER A 1 88 ? -3.204 2.780 5.999 1.00 91.69 88 SER A N 1
ATOM 721 C CA . SER A 1 88 ? -2.179 1.766 5.745 1.00 91.69 88 SER A CA 1
ATOM 722 C C . SER A 1 88 ? -2.351 1.064 4.403 1.00 91.69 88 SER A C 1
ATOM 724 O O . SER A 1 88 ? -1.352 0.716 3.788 1.00 91.69 88 SER A O 1
ATOM 726 N N . ASP A 1 89 ? -3.566 0.890 3.895 1.00 90.75 89 ASP A N 1
ATOM 727 C CA . ASP A 1 89 ? -3.786 0.241 2.595 1.00 90.75 89 ASP A CA 1
ATOM 728 C C . ASP A 1 89 ? -3.444 1.180 1.426 1.00 90.75 89 ASP A C 1
ATOM 730 O O . ASP A 1 89 ? -2.944 0.744 0.389 1.00 90.75 89 ASP A O 1
ATOM 734 N N . LEU A 1 90 ? -3.600 2.495 1.621 1.00 91.50 90 LEU A N 1
ATOM 735 C CA . LEU A 1 90 ? -3.178 3.509 0.649 1.00 91.50 90 LEU A CA 1
ATOM 736 C C . LEU A 1 90 ? -1.658 3.611 0.503 1.00 91.50 90 LEU A C 1
ATOM 738 O O . LEU A 1 90 ? -1.172 4.107 -0.517 1.00 91.50 90 LEU A O 1
ATOM 742 N N . ALA A 1 91 ? -0.913 3.193 1.530 1.00 91.31 91 ALA A N 1
ATOM 743 C CA . ALA A 1 91 ? 0.534 3.360 1.653 1.00 91.31 91 ALA A CA 1
ATOM 744 C C . ALA A 1 91 ? 1.025 4.830 1.617 1.00 91.31 91 ALA A C 1
ATOM 746 O O . ALA A 1 91 ? 2.234 5.088 1.608 1.00 91.31 91 ALA A O 1
ATOM 747 N N . THR A 1 92 ? 0.124 5.814 1.580 1.00 92.00 92 THR A N 1
ATOM 748 C CA . THR A 1 92 ? 0.434 7.239 1.437 1.00 92.00 92 THR A CA 1
ATOM 749 C C . THR A 1 92 ? -0.690 8.115 1.989 1.00 92.00 92 THR A C 1
ATOM 751 O O . THR A 1 92 ? -1.801 7.641 2.223 1.00 92.00 92 THR A O 1
ATOM 754 N N . GLU A 1 93 ? -0.394 9.400 2.166 1.00 93.12 93 GLU A N 1
ATOM 755 C CA . GLU A 1 93 ? -1.332 10.382 2.710 1.00 93.12 93 GLU A CA 1
ATOM 756 C C . GLU A 1 93 ? -2.485 10.684 1.724 1.00 93.12 93 GLU A C 1
ATOM 758 O O . GLU A 1 93 ? -2.275 10.649 0.503 1.00 93.12 93 GLU A O 1
ATOM 763 N N . PRO A 1 94 ? -3.701 11.021 2.201 1.00 94.56 94 PRO A N 1
ATOM 764 C CA . PRO A 1 94 ? -4.860 11.278 1.337 1.00 94.56 94 PRO A CA 1
ATOM 765 C C . PRO A 1 94 ? -4.679 12.389 0.287 1.00 94.56 94 PRO A C 1
ATOM 767 O O . PRO A 1 94 ? -5.325 12.364 -0.764 1.00 94.56 94 PRO A O 1
ATOM 770 N N . ASP A 1 95 ? -3.815 13.372 0.530 1.00 94.06 95 ASP A N 1
ATOM 771 C CA . ASP A 1 95 ? -3.490 14.450 -0.413 1.00 94.06 95 ASP A CA 1
ATOM 772 C C . ASP A 1 95 ? -2.543 13.992 -1.541 1.00 94.06 95 ASP A C 1
ATOM 774 O O . ASP A 1 95 ? -2.413 14.666 -2.565 1.00 94.06 95 ASP A O 1
ATOM 778 N N . ARG A 1 96 ? -1.926 12.813 -1.397 1.00 91.88 96 ARG A N 1
ATOM 779 C CA . ARG A 1 96 ? -0.948 12.233 -2.334 1.00 91.88 96 ARG A CA 1
ATOM 780 C C . ARG A 1 96 ? -1.501 11.101 -3.198 1.00 91.88 96 ARG A C 1
ATOM 782 O O . ARG A 1 96 ? -0.757 10.510 -3.980 1.00 91.88 96 ARG A O 1
ATOM 789 N N . THR A 1 97 ? -2.792 10.803 -3.089 1.00 93.38 97 THR A N 1
ATOM 790 C CA . THR A 1 97 ? -3.487 9.781 -3.884 1.00 93.38 97 THR A CA 1
ATOM 791 C C . THR A 1 97 ? -4.797 10.318 -4.466 1.00 93.38 97 THR A C 1
ATOM 793 O O . THR A 1 97 ? -5.314 11.344 -4.027 1.00 93.38 97 THR A O 1
ATOM 796 N N . SER A 1 98 ? -5.345 9.638 -5.477 1.00 95.19 98 SER A N 1
ATOM 797 C CA . SER A 1 98 ? -6.654 9.974 -6.044 1.00 95.19 98 SER A CA 1
ATOM 798 C C . SER A 1 98 ? -7.804 9.541 -5.137 1.00 95.19 98 SER A C 1
ATOM 800 O O . SER A 1 98 ? -7.742 8.483 -4.510 1.00 95.19 98 SER A O 1
ATOM 802 N N . GLY A 1 99 ? -8.918 10.264 -5.189 1.00 96.00 99 GLY A N 1
ATOM 803 C CA . GLY A 1 99 ? -10.131 9.894 -4.472 1.00 96.00 99 GLY A CA 1
ATOM 804 C C . GLY A 1 99 ? -10.768 8.588 -4.943 1.00 96.00 99 GLY A C 1
ATOM 805 O O . GLY A 1 99 ? -11.373 7.896 -4.131 1.00 96.00 99 GLY A O 1
ATOM 806 N N . LEU A 1 100 ? -10.598 8.199 -6.215 1.00 96.50 100 LEU A N 1
ATOM 807 C CA . LEU A 1 100 ? -11.040 6.877 -6.675 1.00 96.50 100 LEU A CA 1
ATOM 808 C C . LEU A 1 100 ? -10.256 5.756 -5.979 1.00 96.50 100 LEU A C 1
ATOM 810 O O . LEU A 1 100 ? -10.868 4.834 -5.456 1.00 96.50 100 LEU A O 1
ATOM 814 N N . PHE A 1 101 ? -8.925 5.850 -5.935 1.00 95.06 101 PHE A N 1
ATOM 815 C CA . PHE A 1 101 ? -8.103 4.850 -5.247 1.00 95.06 101 PHE A CA 1
ATOM 816 C C . PHE A 1 101 ? -8.361 4.833 -3.733 1.00 95.06 101 PHE A C 1
ATOM 818 O O . PHE A 1 101 ? -8.453 3.758 -3.144 1.00 95.06 101 PHE A O 1
ATOM 825 N N . GLY A 1 102 ? -8.569 6.006 -3.125 1.00 95.25 102 GLY A N 1
ATOM 826 C CA . GLY A 1 102 ? -9.062 6.136 -1.751 1.00 95.25 102 GLY A CA 1
ATOM 827 C C . GLY A 1 102 ? -10.340 5.333 -1.501 1.00 95.25 102 GLY A C 1
ATOM 828 O O . GLY A 1 102 ? -10.394 4.484 -0.612 1.00 95.25 102 GLY A O 1
ATOM 829 N N . MET A 1 103 ? -11.354 5.545 -2.346 1.00 95.81 103 MET A N 1
ATOM 830 C CA . MET A 1 103 ? -12.619 4.815 -2.264 1.00 95.81 103 MET A CA 1
ATOM 831 C C . MET A 1 103 ? -12.447 3.310 -2.506 1.00 95.81 103 MET A C 1
ATOM 833 O O . MET A 1 103 ? -13.037 2.515 -1.781 1.00 95.81 103 MET A O 1
ATOM 837 N N . ASP A 1 104 ? -11.649 2.903 -3.495 1.00 95.31 104 ASP A N 1
ATOM 838 C CA . ASP A 1 104 ? -11.400 1.486 -3.783 1.00 95.31 104 ASP A CA 1
ATOM 839 C C . ASP A 1 104 ? -10.794 0.763 -2.559 1.00 95.31 104 ASP A C 1
ATOM 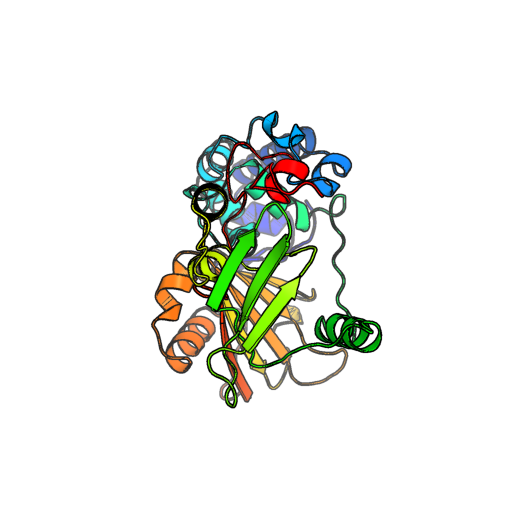841 O O . ASP A 1 104 ? -11.183 -0.369 -2.275 1.00 95.31 104 ASP A O 1
ATOM 845 N N . ASN A 1 105 ? -9.920 1.413 -1.780 1.00 93.75 105 ASN A N 1
ATOM 846 C CA . ASN A 1 105 ? -9.363 0.808 -0.562 1.00 93.75 105 ASN A CA 1
ATOM 847 C C . ASN A 1 105 ? -10.374 0.734 0.584 1.00 93.75 105 ASN A C 1
ATOM 849 O O . ASN A 1 105 ? -10.450 -0.293 1.247 1.00 93.75 105 ASN A O 1
ATOM 853 N N . LEU A 1 106 ? -11.228 1.748 0.764 1.00 93.81 106 LEU A N 1
ATOM 854 C CA . LEU A 1 106 ? -12.354 1.634 1.699 1.00 93.81 106 LEU A CA 1
ATOM 855 C C . LEU A 1 106 ? -13.246 0.431 1.343 1.00 93.81 106 LEU A C 1
ATOM 857 O O . LEU A 1 106 ? -13.685 -0.313 2.216 1.00 93.81 106 LEU A O 1
ATOM 861 N N . LEU A 1 107 ? -13.493 0.196 0.052 1.00 93.56 107 LEU A N 1
ATOM 862 C CA . LEU A 1 107 ? -14.370 -0.878 -0.418 1.00 93.56 107 LEU A CA 1
ATOM 863 C C . LEU A 1 107 ? -13.825 -2.295 -0.178 1.00 93.56 107 LEU A C 1
ATOM 865 O O . LEU A 1 107 ? -14.615 -3.233 -0.277 1.00 93.56 107 LEU A O 1
ATOM 869 N N . ILE A 1 108 ? -12.548 -2.476 0.181 1.00 90.06 108 ILE A N 1
ATOM 870 C CA . ILE A 1 108 ? -11.980 -3.796 0.520 1.00 90.06 108 ILE A CA 1
ATOM 871 C C . ILE A 1 108 ? -12.764 -4.450 1.666 1.00 90.06 108 ILE A C 1
ATOM 873 O O . ILE A 1 108 ? -13.086 -5.636 1.598 1.00 90.06 108 ILE A O 1
ATOM 877 N N . ASP A 1 109 ? -13.156 -3.665 2.670 1.00 85.62 109 ASP A N 1
ATOM 878 C CA . ASP A 1 109 ? -13.934 -4.146 3.815 1.00 85.62 109 ASP A CA 1
ATOM 879 C C . ASP A 1 109 ? -15.429 -4.332 3.499 1.00 85.62 109 ASP A C 1
ATOM 881 O O . ASP A 1 109 ? -16.207 -4.825 4.324 1.00 85.62 109 ASP A O 1
ATOM 885 N N . HIS A 1 110 ? -15.879 -3.923 2.308 1.00 88.44 110 HIS A N 1
ATOM 886 C CA . HIS A 1 110 ? -17.275 -4.044 1.924 1.00 88.44 110 HIS A CA 1
ATOM 887 C C . HIS A 1 110 ? -17.562 -5.459 1.379 1.00 88.44 110 HIS A C 1
ATOM 889 O O . HIS A 1 110 ? -17.026 -5.841 0.336 1.00 88.44 110 HIS A O 1
ATOM 895 N N . PRO A 1 111 ? -18.511 -6.219 1.969 1.00 86.44 111 PRO A N 1
ATOM 896 C CA . PRO A 1 111 ? -18.748 -7.631 1.626 1.00 86.44 111 PRO A CA 1
ATOM 897 C C . PRO A 1 111 ? -19.219 -7.861 0.181 1.00 86.44 111 PRO A C 1
ATOM 899 O O . PRO A 1 111 ? -19.188 -8.977 -0.325 1.00 86.44 111 PRO A O 1
ATOM 902 N N . GLY A 1 112 ? -19.693 -6.806 -0.484 1.00 90.38 112 GLY A N 1
ATOM 903 C CA . GLY A 1 112 ? -20.070 -6.832 -1.899 1.00 90.38 112 GLY A CA 1
ATOM 904 C C . GLY A 1 112 ? -18.919 -6.653 -2.899 1.00 90.38 112 GLY A C 1
ATOM 905 O O . GLY A 1 112 ? -19.188 -6.740 -4.092 1.00 90.38 112 GLY A O 1
ATOM 906 N N . TYR A 1 113 ? -17.690 -6.363 -2.451 1.00 92.12 113 TYR A N 1
ATOM 907 C CA . TYR A 1 113 ? -16.564 -5.986 -3.324 1.00 92.12 113 TYR A CA 1
ATOM 908 C C . TYR A 1 113 ? -15.386 -6.948 -3.221 1.00 92.12 113 TYR A C 1
ATOM 910 O O . TYR A 1 113 ? -14.884 -7.396 -4.250 1.00 92.12 113 TYR A O 1
ATOM 918 N N . CYS A 1 114 ? -14.963 -7.286 -2.002 1.00 88.25 114 CYS A N 1
ATOM 919 C CA . CYS A 1 114 ? -13.829 -8.170 -1.774 1.00 88.25 114 CYS A CA 1
ATOM 920 C C . CYS A 1 114 ? -14.165 -9.248 -0.738 1.00 88.25 114 CYS A C 1
ATOM 922 O O . CYS A 1 114 ? -15.026 -9.086 0.127 1.00 88.25 114 CYS A O 1
ATOM 924 N N . SER A 1 115 ? -13.493 -10.388 -0.851 1.00 85.62 115 SER A N 1
ATOM 925 C CA . SER A 1 115 ? -13.478 -11.435 0.167 1.00 85.62 115 SER A CA 1
ATOM 926 C C . SER A 1 115 ? -12.030 -11.792 0.431 1.00 85.62 115 SER A C 1
ATOM 928 O O . SER A 1 115 ? -11.317 -12.223 -0.475 1.00 85.62 115 SER A O 1
ATOM 930 N N . MET A 1 116 ? -11.598 -11.590 1.669 1.00 81.56 116 MET A N 1
ATOM 931 C CA . MET A 1 116 ? -10.231 -11.882 2.067 1.00 81.56 116 MET A CA 1
ATOM 932 C C . MET A 1 116 ? -10.069 -13.359 2.396 1.00 81.56 116 MET A C 1
ATOM 934 O O . MET A 1 116 ? -10.963 -13.997 2.953 1.00 81.56 116 MET A O 1
ATOM 938 N N . TYR A 1 117 ? -8.914 -13.896 2.028 1.00 84.88 117 TYR A N 1
ATOM 939 C CA . TYR A 1 117 ? -8.496 -15.243 2.372 1.00 84.88 117 TYR A CA 1
ATOM 940 C C . TYR A 1 117 ? -6.986 -15.253 2.582 1.00 84.88 117 TYR A C 1
ATOM 942 O O . TYR A 1 117 ? -6.253 -14.476 1.969 1.00 84.88 117 TYR A O 1
ATOM 950 N N . THR A 1 118 ? -6.530 -16.180 3.415 1.00 80.88 118 THR A N 1
ATOM 951 C CA . THR A 1 118 ? -5.111 -16.430 3.660 1.00 80.88 118 THR A CA 1
ATOM 952 C C . THR A 1 118 ? -4.783 -17.845 3.208 1.00 80.88 118 THR A C 1
ATOM 954 O O . THR A 1 118 ? -5.586 -18.768 3.361 1.00 80.88 118 THR A O 1
ATOM 957 N N . LEU A 1 119 ? -3.603 -18.034 2.622 1.00 85.69 119 LEU A N 1
ATOM 958 C CA . LEU A 1 119 ? -3.093 -19.367 2.316 1.00 85.69 119 LEU A CA 1
ATOM 959 C C . LEU A 1 119 ? -2.560 -20.011 3.600 1.00 85.69 119 LEU A C 1
ATOM 961 O O . LEU A 1 119 ? -1.832 -19.365 4.347 1.00 85.69 119 LEU A O 1
ATOM 965 N N . VAL A 1 120 ? -2.867 -21.291 3.832 1.00 81.62 120 VAL A N 1
ATOM 966 C CA . VAL A 1 120 ? -2.467 -22.025 5.054 1.00 81.62 120 VAL A CA 1
ATOM 967 C C . VAL A 1 120 ? -0.952 -21.978 5.302 1.00 81.62 120 VAL A C 1
ATOM 969 O O . VAL A 1 120 ? -0.514 -21.872 6.441 1.00 81.62 120 VAL A O 1
ATOM 972 N N . GLU A 1 121 ? -0.142 -22.007 4.241 1.00 79.25 121 GLU A N 1
ATOM 973 C CA . GLU A 1 121 ? 1.325 -21.912 4.327 1.00 79.25 121 GLU A CA 1
ATOM 974 C C . GLU A 1 121 ? 1.862 -20.484 4.108 1.00 79.25 121 GLU A C 1
ATOM 976 O O . GLU A 1 121 ? 3.048 -20.291 3.832 1.00 79.25 121 GLU A O 1
ATOM 981 N N . GLY A 1 122 ? 0.983 -19.482 4.169 1.00 84.69 122 GLY A N 1
ATOM 982 C CA . GLY A 1 122 ? 1.274 -18.105 3.794 1.00 84.69 122 GLY A CA 1
ATOM 983 C C . GLY A 1 122 ? 1.492 -17.911 2.290 1.00 84.69 122 GLY A C 1
ATOM 984 O O . GLY A 1 122 ? 1.435 -18.843 1.481 1.00 84.69 122 GLY A O 1
ATOM 985 N N . ASN A 1 123 ? 1.766 -16.663 1.905 1.00 88.81 123 ASN A N 1
ATOM 986 C CA . ASN A 1 123 ? 1.999 -16.291 0.505 1.00 88.81 123 ASN A CA 1
ATOM 987 C C . ASN A 1 123 ? 3.249 -16.967 -0.093 1.00 88.81 123 ASN A C 1
ATOM 989 O O . ASN A 1 123 ? 3.306 -17.189 -1.301 1.00 88.81 123 ASN A O 1
ATOM 993 N N . ASP A 1 124 ? 4.202 -17.394 0.740 1.00 89.81 124 ASP A N 1
ATOM 994 C CA . ASP A 1 124 ? 5.387 -18.147 0.313 1.00 89.81 124 ASP A CA 1
ATOM 995 C C . ASP A 1 124 ? 5.033 -19.501 -0.312 1.00 89.81 124 ASP A C 1
ATOM 997 O O . ASP A 1 124 ? 5.761 -19.987 -1.178 1.00 89.81 124 ASP A O 1
ATOM 1001 N N . GLY A 1 125 ? 3.908 -20.110 0.081 1.00 90.19 125 GLY A N 1
ATOM 1002 C CA . GLY A 1 125 ? 3.405 -21.328 -0.557 1.00 90.19 125 GLY A CA 1
ATOM 1003 C C . GLY A 1 125 ? 3.107 -21.122 -2.044 1.00 90.19 125 GLY A C 1
ATOM 1004 O O . GLY A 1 125 ? 3.447 -21.974 -2.864 1.00 90.19 125 GLY A O 1
ATOM 1005 N N . LEU A 1 126 ? 2.557 -19.958 -2.414 1.00 91.56 126 LEU A N 1
ATOM 1006 C CA . LEU A 1 126 ? 2.328 -19.601 -3.816 1.00 91.56 126 LEU A CA 1
ATOM 1007 C C . LEU A 1 126 ? 3.653 -19.433 -4.566 1.00 91.56 126 LEU A C 1
ATOM 1009 O O . LEU A 1 126 ? 3.802 -19.962 -5.666 1.00 91.56 126 LEU A O 1
ATOM 1013 N N . ILE A 1 127 ? 4.628 -18.744 -3.967 1.00 90.81 127 ILE A N 1
ATOM 1014 C CA . ILE A 1 127 ? 5.947 -18.534 -4.578 1.00 90.81 127 ILE A CA 1
ATOM 1015 C C . ILE A 1 127 ? 6.669 -19.867 -4.798 1.00 90.81 127 ILE A C 1
ATOM 1017 O O . ILE A 1 127 ? 7.166 -20.116 -5.897 1.00 90.81 127 ILE A O 1
ATOM 1021 N N . ARG A 1 128 ? 6.663 -20.762 -3.802 1.00 90.12 128 ARG A N 1
ATOM 1022 C CA . ARG A 1 128 ? 7.216 -22.120 -3.924 1.00 90.12 128 ARG A CA 1
ATOM 1023 C C . ARG A 1 128 ? 6.517 -22.914 -5.028 1.00 90.12 128 ARG A C 1
ATOM 1025 O O . ARG A 1 128 ? 7.183 -23.452 -5.908 1.00 90.12 128 ARG A O 1
ATOM 1032 N N . ALA A 1 129 ? 5.185 -22.911 -5.044 1.00 91.88 129 ALA A N 1
ATOM 1033 C CA . ALA A 1 129 ? 4.401 -23.616 -6.055 1.00 91.88 129 ALA A CA 1
ATOM 1034 C C . ALA A 1 129 ? 4.650 -23.095 -7.483 1.00 91.88 129 ALA A C 1
ATOM 1036 O O . ALA A 1 129 ? 4.600 -23.881 -8.437 1.00 91.88 129 ALA A O 1
ATOM 1037 N N . LEU A 1 130 ? 4.901 -21.791 -7.646 1.00 91.19 130 LEU A N 1
ATOM 1038 C CA . LEU A 1 130 ? 5.306 -21.194 -8.919 1.00 91.19 130 LEU A CA 1
ATOM 1039 C C . LEU A 1 130 ? 6.725 -21.625 -9.300 1.00 91.19 130 LEU A C 1
ATOM 1041 O O . LEU A 1 130 ? 6.922 -22.095 -10.419 1.00 91.19 130 LEU A O 1
ATOM 1045 N N . ALA A 1 131 ? 7.688 -21.535 -8.380 1.00 89.00 131 ALA A N 1
ATOM 1046 C CA . ALA A 1 131 ? 9.075 -21.932 -8.621 1.00 89.00 131 ALA A CA 1
ATOM 1047 C C . ALA A 1 131 ? 9.201 -23.405 -9.054 1.00 89.00 131 ALA A C 1
ATOM 1049 O O . ALA A 1 131 ? 9.951 -23.708 -9.974 1.00 89.00 131 ALA A O 1
ATOM 1050 N N . GLU A 1 132 ? 8.408 -24.308 -8.471 1.00 90.62 132 GLU A N 1
ATOM 1051 C CA . GLU A 1 132 ? 8.353 -25.726 -8.864 1.00 90.62 132 GLU A CA 1
ATOM 1052 C C . GLU A 1 132 ? 7.793 -25.958 -10.280 1.00 90.62 132 GLU A C 1
ATOM 1054 O O . GLU A 1 132 ? 8.064 -26.987 -10.903 1.00 90.62 132 GLU A O 1
ATOM 1059 N N . ARG A 1 133 ? 6.978 -25.028 -10.797 1.00 93.88 133 ARG A N 1
ATOM 1060 C CA . ARG A 1 133 ? 6.318 -25.136 -12.112 1.00 93.88 133 ARG A CA 1
ATOM 1061 C C . ARG A 1 133 ? 7.072 -24.412 -13.222 1.00 93.88 133 ARG A C 1
ATOM 1063 O O . ARG A 1 133 ? 6.927 -24.786 -14.390 1.00 93.88 133 ARG A O 1
ATOM 1070 N N . VAL A 1 134 ? 7.848 -23.384 -12.888 1.00 91.44 134 VAL A N 1
ATOM 1071 C CA . VAL A 1 134 ? 8.671 -22.646 -13.849 1.00 91.44 134 VAL A CA 1
ATOM 1072 C C . VAL A 1 134 ? 9.808 -23.550 -14.321 1.00 91.44 134 VAL A C 1
ATOM 1074 O O . VAL A 1 134 ? 10.660 -23.971 -13.550 1.00 91.44 134 VAL A O 1
ATOM 1077 N N . ARG A 1 135 ? 9.816 -23.856 -15.622 1.00 89.38 135 ARG A N 1
ATOM 1078 C CA . ARG A 1 135 ? 10.863 -24.675 -16.261 1.00 89.38 135 ARG A CA 1
ATOM 1079 C C . ARG A 1 135 ? 12.021 -23.847 -16.816 1.00 89.38 135 ARG A C 1
ATOM 1081 O O . ARG A 1 135 ? 13.034 -24.414 -17.214 1.00 89.38 135 ARG A O 1
ATOM 1088 N N . SER A 1 136 ? 11.851 -22.529 -16.891 1.00 88.31 136 SER A N 1
ATOM 1089 C CA . SER A 1 136 ? 12.879 -21.611 -17.376 1.00 88.31 136 SER A CA 1
ATOM 1090 C C . SER A 1 136 ? 14.029 -21.516 -16.367 1.00 88.31 136 SER A C 1
ATOM 1092 O O . SER A 1 136 ? 13.762 -21.492 -15.164 1.00 88.31 136 SER A O 1
ATOM 1094 N N . PRO A 1 137 ? 15.293 -21.425 -16.817 1.00 88.12 137 PRO A N 1
ATOM 1095 C CA . PRO A 1 137 ? 16.419 -21.175 -15.924 1.00 88.12 137 PRO A CA 1
ATOM 1096 C C . PRO A 1 137 ? 16.228 -19.876 -15.135 1.00 88.12 137 PRO A C 1
ATOM 1098 O O . PRO A 1 137 ? 15.859 -18.851 -15.708 1.00 88.12 137 PRO A O 1
ATOM 1101 N N . ILE A 1 138 ? 16.510 -19.916 -13.831 1.00 87.50 138 ILE A N 1
ATOM 1102 C CA . ILE A 1 138 ? 16.513 -18.736 -12.962 1.00 87.50 138 ILE A CA 1
ATOM 1103 C C . ILE A 1 138 ? 17.964 -18.421 -12.606 1.00 87.50 138 ILE A C 1
ATOM 1105 O O . ILE A 1 138 ? 18.653 -19.249 -12.010 1.00 87.50 138 ILE A O 1
ATOM 1109 N N . LEU A 1 139 ? 18.420 -17.226 -12.980 1.00 87.94 139 LEU A N 1
ATOM 1110 C CA . LEU A 1 139 ? 19.749 -16.726 -12.640 1.00 87.94 139 LEU A CA 1
ATOM 1111 C C . LEU A 1 139 ? 19.655 -15.845 -11.391 1.00 87.94 139 LEU A C 1
ATOM 1113 O O . LEU A 1 139 ? 19.198 -14.704 -11.454 1.00 87.94 139 LEU A O 1
ATOM 1117 N N . TRP A 1 140 ? 20.073 -16.399 -10.256 1.00 88.38 140 TRP A N 1
ATOM 1118 C CA . TRP A 1 140 ? 20.202 -15.672 -8.993 1.00 88.38 140 TRP A CA 1
ATOM 1119 C C . TRP A 1 140 ? 21.486 -14.839 -8.973 1.00 88.38 140 TRP A C 1
ATOM 1121 O O . TRP A 1 140 ? 22.421 -15.122 -9.720 1.00 88.38 140 TRP A O 1
ATOM 1131 N N . ASP A 1 141 ? 21.517 -13.798 -8.138 1.00 89.69 141 ASP A N 1
ATOM 1132 C CA . ASP A 1 141 ? 22.691 -12.932 -7.939 1.00 89.69 141 ASP A CA 1
ATOM 1133 C C . ASP A 1 141 ? 23.289 -12.357 -9.238 1.00 89.69 141 ASP A C 1
ATOM 1135 O O . ASP A 1 141 ? 24.485 -12.084 -9.335 1.00 89.69 141 ASP A O 1
ATOM 1139 N N . ALA A 1 142 ? 22.427 -12.140 -10.236 1.00 92.25 142 ALA A N 1
ATOM 1140 C CA . ALA A 1 142 ? 22.777 -11.631 -11.558 1.00 92.25 142 ALA A CA 1
ATOM 1141 C C . ALA A 1 142 ? 22.044 -10.310 -11.869 1.00 92.25 142 ALA A C 1
ATOM 1143 O O . ALA A 1 142 ? 21.255 -10.251 -12.816 1.00 92.25 142 ALA A O 1
ATOM 1144 N N . PRO A 1 143 ? 22.239 -9.230 -11.081 1.00 93.00 143 PRO A N 1
ATOM 1145 C CA . PRO A 1 143 ? 21.616 -7.942 -11.359 1.00 93.00 143 PRO A CA 1
ATOM 1146 C C . PRO A 1 143 ? 21.911 -7.470 -12.785 1.00 93.00 143 PRO A C 1
ATOM 1148 O O . PRO A 1 143 ? 23.068 -7.371 -13.206 1.00 93.00 143 PRO A O 1
ATOM 1151 N N . VAL A 1 144 ? 20.842 -7.122 -13.500 1.00 94.88 144 VAL A N 1
ATOM 1152 C CA . VAL A 1 144 ? 20.903 -6.459 -14.804 1.00 94.88 144 VAL A CA 1
ATOM 1153 C C . VAL A 1 144 ? 21.441 -5.045 -14.609 1.00 94.88 144 VAL A C 1
ATOM 1155 O O . VAL A 1 144 ? 20.888 -4.267 -13.833 1.00 94.88 144 VAL A O 1
ATOM 1158 N N . THR A 1 145 ? 22.521 -4.706 -15.307 1.00 95.31 145 THR A N 1
ATOM 1159 C CA . THR A 1 145 ? 23.168 -3.388 -15.219 1.00 95.31 145 THR A CA 1
ATOM 1160 C C . THR A 1 145 ? 22.950 -2.550 -16.470 1.00 95.31 145 THR A C 1
ATOM 1162 O O . THR A 1 145 ? 22.943 -1.322 -16.384 1.00 95.31 145 THR A O 1
ATOM 1165 N N . GLN A 1 146 ? 22.734 -3.188 -17.623 1.00 96.50 146 GLN A N 1
ATOM 1166 C CA . GLN A 1 146 ? 22.549 -2.503 -18.897 1.00 96.50 146 GLN A CA 1
ATOM 1167 C C . GLN A 1 146 ? 21.636 -3.286 -19.839 1.00 96.50 146 GLN A C 1
ATOM 1169 O O . GLN A 1 146 ? 21.671 -4.517 -19.870 1.00 96.50 146 GLN A O 1
ATOM 1174 N N . VAL A 1 147 ? 20.861 -2.543 -20.628 1.00 96.62 147 VAL A N 1
ATOM 1175 C CA . VAL A 1 147 ? 20.071 -3.043 -21.753 1.00 96.62 147 VAL A CA 1
ATOM 1176 C C . VAL A 1 147 ? 20.366 -2.190 -22.985 1.00 96.62 147 VAL A C 1
ATOM 1178 O O . VAL A 1 147 ? 20.228 -0.961 -22.965 1.00 96.62 147 VAL A O 1
ATOM 1181 N N . ASP A 1 148 ? 20.751 -2.854 -24.066 1.00 94.06 148 ASP A N 1
ATOM 1182 C CA . ASP A 1 148 ? 20.897 -2.281 -25.397 1.00 94.06 148 ASP A CA 1
ATOM 1183 C C . ASP A 1 148 ? 19.774 -2.817 -26.292 1.00 94.06 148 ASP A C 1
ATOM 1185 O O . ASP A 1 148 ? 19.476 -4.010 -26.278 1.00 94.06 148 ASP A O 1
ATOM 1189 N N . ALA A 1 149 ? 19.144 -1.938 -27.071 1.00 93.81 149 A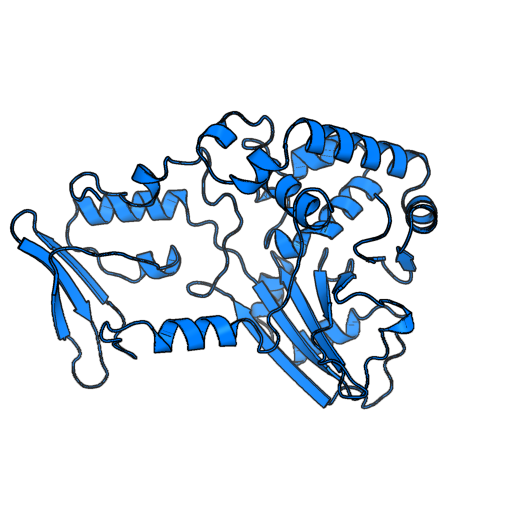LA A N 1
ATOM 1190 C CA . ALA A 1 149 ? 18.114 -2.315 -28.032 1.00 93.81 149 ALA A CA 1
ATOM 1191 C C . ALA A 1 149 ? 18.640 -2.131 -29.456 1.00 93.81 149 ALA A C 1
ATOM 1193 O O . ALA A 1 149 ? 19.187 -1.083 -29.805 1.00 93.81 149 ALA A O 1
ATOM 1194 N N . HIS A 1 150 ? 18.462 -3.154 -30.282 1.00 89.25 150 HIS A N 1
ATOM 1195 C CA . HIS A 1 150 ? 18.945 -3.221 -31.652 1.00 89.25 150 HIS A CA 1
ATOM 1196 C C . HIS A 1 150 ? 17.782 -3.600 -32.574 1.00 89.25 150 HIS A C 1
ATOM 1198 O O . HIS A 1 150 ? 17.396 -4.765 -32.569 1.00 89.25 150 HIS A O 1
ATOM 1204 N N . PRO A 1 151 ? 17.250 -2.679 -33.402 1.00 81.44 151 PRO A N 1
ATOM 1205 C CA . PRO A 1 151 ? 16.060 -2.929 -34.226 1.00 81.44 151 PRO A CA 1
ATOM 1206 C C . PRO A 1 151 ? 16.100 -4.230 -35.042 1.00 81.44 151 PRO A C 1
ATOM 1208 O O . PRO A 1 151 ? 15.080 -4.892 -35.185 1.00 81.44 151 PRO A O 1
ATOM 1211 N N . ASP A 1 152 ? 17.285 -4.627 -35.513 1.00 83.62 152 ASP A N 1
ATOM 1212 C CA . ASP A 1 152 ? 17.466 -5.826 -36.341 1.00 83.62 152 ASP A CA 1
ATOM 1213 C C . ASP A 1 152 ? 17.861 -7.089 -35.548 1.00 83.62 152 ASP A C 1
ATOM 1215 O O . ASP A 1 152 ? 17.961 -8.166 -36.131 1.00 83.62 152 ASP A O 1
ATOM 1219 N N . ARG A 1 153 ? 18.186 -6.969 -34.250 1.00 83.94 153 ARG A N 1
ATOM 1220 C CA . ARG A 1 153 ? 18.802 -8.048 -33.441 1.00 83.94 153 ARG A CA 1
ATOM 1221 C C . ARG A 1 153 ? 18.150 -8.270 -32.072 1.00 83.94 153 ARG A C 1
ATOM 1223 O O . ARG A 1 153 ? 18.659 -9.072 -31.300 1.00 83.94 153 ARG A O 1
ATOM 1230 N N . GLY A 1 154 ? 17.076 -7.546 -31.763 1.00 91.75 154 GLY A N 1
ATOM 1231 C CA . GLY A 1 154 ? 16.407 -7.608 -30.466 1.00 91.75 154 GLY A CA 1
ATOM 1232 C C . GLY A 1 154 ? 17.163 -6.842 -29.381 1.00 91.75 154 GLY A C 1
ATOM 1233 O O . GLY A 1 154 ? 17.618 -5.715 -29.590 1.00 91.75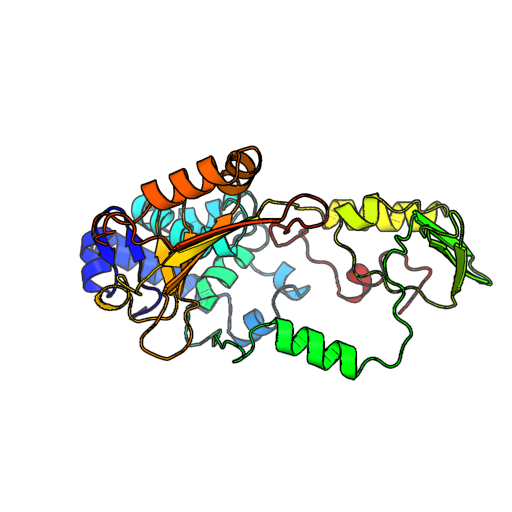 154 GLY A O 1
ATOM 1234 N N . PHE A 1 155 ? 17.286 -7.447 -28.207 1.00 94.81 155 PHE A N 1
ATOM 1235 C CA . PHE A 1 155 ? 17.887 -6.852 -27.023 1.00 94.81 155 PHE A CA 1
ATOM 1236 C C . PHE A 1 155 ? 19.190 -7.544 -26.657 1.00 94.81 155 PHE A C 1
ATOM 1238 O O . PHE A 1 155 ? 19.335 -8.755 -26.786 1.00 94.81 155 PHE A O 1
ATOM 1245 N N . ARG A 1 156 ? 20.118 -6.769 -26.111 1.00 95.38 156 ARG A N 1
ATOM 1246 C CA . ARG A 1 156 ? 21.306 -7.278 -25.442 1.00 95.38 156 ARG A CA 1
ATOM 1247 C C . ARG A 1 156 ? 21.279 -6.836 -23.994 1.00 95.38 156 ARG A C 1
ATOM 1249 O O . ARG A 1 156 ? 21.193 -5.647 -23.694 1.00 95.38 156 ARG A O 1
ATOM 1256 N N . LEU A 1 157 ? 21.357 -7.802 -23.096 1.00 95.50 157 LEU A N 1
ATOM 1257 C CA . LEU A 1 157 ? 21.330 -7.593 -21.664 1.00 95.50 157 LEU A CA 1
ATOM 1258 C C . LEU A 1 157 ? 22.721 -7.844 -21.089 1.00 95.50 157 LEU A C 1
ATOM 1260 O O . LEU A 1 157 ? 23.364 -8.834 -21.425 1.00 95.50 157 LEU A O 1
ATOM 1264 N N . THR A 1 158 ? 23.177 -6.962 -20.203 1.00 95.88 158 THR A N 1
ATOM 1265 C CA . THR A 1 158 ? 24.394 -7.176 -19.411 1.00 95.88 158 THR A CA 1
ATOM 1266 C C . THR A 1 158 ? 24.016 -7.389 -17.952 1.00 95.88 158 THR A C 1
ATOM 1268 O O . THR A 1 158 ? 23.379 -6.530 -17.334 1.00 95.88 158 THR A O 1
ATOM 1271 N N . THR A 1 159 ? 24.428 -8.523 -17.396 1.00 94.50 159 THR A N 1
ATOM 1272 C CA . THR A 1 159 ? 24.348 -8.834 -15.965 1.00 94.50 159 THR A CA 1
ATOM 1273 C C . THR A 1 159 ? 25.721 -8.749 -15.319 1.00 94.50 159 THR A C 1
ATOM 1275 O O . THR A 1 159 ? 26.740 -8.948 -15.978 1.00 94.50 159 THR A O 1
ATOM 1278 N N . ARG A 1 160 ? 25.744 -8.512 -14.010 1.00 90.31 160 ARG A N 1
ATOM 1279 C CA . ARG A 1 160 ? 26.948 -8.648 -13.188 1.00 90.31 160 ARG A CA 1
ATOM 1280 C C . ARG A 1 160 ? 26.749 -9.782 -12.194 1.00 90.31 160 ARG A C 1
ATOM 1282 O O . ARG A 1 160 ? 25.837 -9.681 -11.386 1.00 90.31 160 ARG A O 1
ATOM 1289 N N . THR A 1 161 ? 27.600 -10.799 -12.221 1.00 83.06 161 THR A N 1
ATOM 1290 C CA . THR A 1 161 ? 27.642 -11.875 -11.217 1.00 83.06 161 THR A CA 1
ATOM 1291 C C . THR A 1 161 ? 28.937 -11.784 -10.405 1.00 83.06 161 THR A C 1
ATOM 1293 O O . THR A 1 161 ? 29.797 -10.945 -10.686 1.00 83.06 161 THR A O 1
ATOM 1296 N N . ALA A 1 162 ? 29.076 -12.608 -9.361 1.00 78.19 162 ALA A N 1
ATOM 1297 C CA . ALA A 1 162 ? 30.308 -12.664 -8.568 1.00 78.19 162 ALA A CA 1
ATOM 1298 C C . ALA A 1 162 ? 31.525 -13.105 -9.406 1.00 78.19 162 ALA A C 1
ATOM 1300 O O . ALA A 1 162 ? 32.622 -12.583 -9.207 1.00 78.19 162 ALA A O 1
ATOM 1301 N N . ASP A 1 163 ? 31.307 -14.014 -10.359 1.00 79.81 163 ASP A N 1
ATOM 1302 C CA . ASP A 1 163 ? 32.361 -14.636 -11.167 1.00 79.81 163 ASP A CA 1
ATOM 1303 C C . ASP A 1 163 ? 32.564 -13.958 -12.533 1.00 79.81 163 ASP A C 1
ATOM 1305 O O . ASP A 1 163 ? 33.631 -14.090 -13.132 1.00 79.81 163 ASP A O 1
ATOM 1309 N N . ASP A 1 164 ? 31.565 -13.215 -13.026 1.00 79.62 164 ASP A N 1
ATOM 1310 C CA . ASP A 1 164 ? 31.628 -12.490 -14.295 1.00 79.62 164 ASP A CA 1
ATOM 1311 C C . ASP A 1 164 ? 31.012 -11.083 -14.166 1.00 79.62 164 ASP A C 1
ATOM 1313 O O . ASP A 1 164 ? 29.785 -10.924 -14.085 1.00 79.62 164 ASP A O 1
ATOM 1317 N N . PRO A 1 165 ? 31.837 -10.019 -14.176 1.00 78.31 165 PRO A N 1
ATOM 1318 C CA . PRO A 1 165 ? 31.337 -8.659 -14.062 1.00 78.31 165 PRO A CA 1
ATOM 1319 C C . PRO A 1 165 ? 30.537 -8.191 -15.289 1.00 78.31 165 PRO A C 1
ATOM 1321 O O . PRO A 1 165 ? 29.837 -7.179 -15.188 1.00 78.31 165 PRO A O 1
ATOM 1324 N N . HIS A 1 166 ? 30.638 -8.892 -16.425 1.00 86.31 166 HIS A N 1
ATOM 1325 C CA . HIS A 1 166 ? 30.073 -8.491 -17.711 1.00 86.31 166 HIS A CA 1
ATOM 1326 C C . HIS A 1 166 ? 29.510 -9.684 -18.494 1.00 86.31 166 HIS A C 1
ATOM 1328 O O . HIS A 1 166 ? 29.781 -9.838 -19.685 1.00 86.31 166 HIS A O 1
ATOM 1334 N N . HIS A 1 167 ? 28.678 -10.498 -17.849 1.00 90.81 167 HIS A N 1
ATOM 1335 C CA . HIS A 1 167 ? 27.971 -11.564 -18.547 1.00 90.81 167 HIS A CA 1
ATOM 1336 C C . HIS A 1 167 ? 26.894 -10.965 -19.467 1.00 90.81 167 HIS A C 1
ATOM 1338 O O . HIS A 1 167 ? 26.030 -10.207 -19.012 1.00 90.81 167 HIS A O 1
ATOM 1344 N N . VAL A 1 168 ? 26.951 -11.288 -20.763 1.00 92.75 168 VAL A N 1
ATOM 1345 C CA . VAL A 1 168 ? 26.086 -10.715 -21.809 1.00 92.75 168 VAL A CA 1
ATOM 1346 C C . VAL A 1 168 ? 25.160 -11.776 -22.394 1.00 92.75 168 VAL A C 1
ATOM 1348 O O . VAL A 1 168 ? 25.601 -12.875 -22.722 1.00 92.75 168 VAL A O 1
ATOM 1351 N N . VAL A 1 169 ? 23.889 -11.419 -22.580 1.00 91.88 169 VAL A N 1
ATOM 1352 C CA . VAL A 1 169 ? 22.860 -12.283 -23.172 1.00 91.88 169 VAL A CA 1
ATOM 1353 C C . VAL A 1 169 ? 22.128 -11.532 -24.282 1.00 91.88 169 VAL A C 1
ATOM 1355 O O . VAL A 1 169 ? 21.627 -10.433 -24.054 1.00 91.88 169 VAL A O 1
ATOM 1358 N N . ASP A 1 170 ? 22.054 -12.132 -25.469 1.00 93.88 170 ASP A N 1
ATOM 1359 C CA . ASP A 1 170 ? 21.221 -11.649 -26.576 1.00 93.88 170 ASP A CA 1
ATOM 1360 C C . ASP A 1 170 ? 19.822 -12.286 -26.484 1.00 93.88 170 ASP A C 1
ATOM 1362 O O . ASP A 1 170 ? 19.692 -13.474 -26.180 1.00 93.88 170 ASP A O 1
ATOM 1366 N N . LEU A 1 171 ? 18.776 -11.488 -26.700 1.00 92.81 171 LEU A N 1
ATOM 1367 C CA . LEU A 1 171 ? 17.375 -11.839 -26.469 1.00 92.81 171 LEU A CA 1
ATOM 1368 C C . LEU A 1 171 ? 16.493 -11.302 -27.602 1.00 92.81 171 LEU A C 1
ATOM 1370 O O . LEU A 1 171 ? 16.600 -10.135 -27.969 1.00 92.81 171 LEU A O 1
ATOM 1374 N N . ASP A 1 172 ? 15.542 -12.101 -28.082 1.00 91.06 172 ASP A N 1
ATOM 1375 C CA . ASP A 1 172 ? 14.549 -11.630 -29.061 1.00 91.06 172 ASP A CA 1
ATOM 1376 C C . ASP A 1 172 ? 13.478 -10.730 -28.419 1.00 91.06 172 ASP A C 1
ATOM 1378 O O . ASP A 1 172 ? 12.914 -9.853 -29.071 1.00 91.06 172 ASP A O 1
ATOM 1382 N N . ALA A 1 173 ? 13.209 -10.930 -27.125 1.00 89.56 173 ALA A N 1
ATOM 1383 C CA . ALA A 1 173 ? 12.212 -10.193 -26.357 1.00 89.56 173 ALA A CA 1
ATOM 1384 C C . ALA A 1 173 ? 12.673 -9.969 -24.911 1.00 89.56 173 ALA A C 1
ATOM 1386 O O . ALA A 1 173 ? 13.387 -10.793 -24.334 1.00 89.56 173 ALA A O 1
ATOM 1387 N N . LEU A 1 174 ? 12.220 -8.866 -24.311 1.00 91.81 174 LEU A N 1
ATOM 1388 C CA . LEU A 1 174 ? 12.533 -8.496 -22.934 1.00 91.81 174 LEU A CA 1
ATOM 1389 C C . LEU A 1 174 ? 11.255 -8.097 -22.189 1.00 91.81 174 LEU A C 1
ATOM 1391 O O . LEU A 1 174 ? 10.600 -7.122 -22.546 1.00 91.81 174 LEU A O 1
ATOM 1395 N N . ILE A 1 175 ? 10.936 -8.823 -21.115 1.00 93.31 175 ILE A N 1
ATOM 1396 C CA . ILE A 1 175 ? 9.879 -8.457 -20.166 1.00 93.31 175 ILE A CA 1
ATOM 1397 C C . ILE A 1 175 ? 10.555 -7.951 -18.895 1.00 93.31 175 ILE A C 1
ATOM 1399 O O . ILE A 1 175 ? 11.368 -8.656 -18.298 1.00 93.31 175 ILE A O 1
ATOM 1403 N N . VAL A 1 176 ? 10.215 -6.733 -18.475 1.00 92.94 176 VAL A N 1
ATOM 1404 C CA . VAL A 1 176 ? 10.810 -6.095 -17.296 1.00 92.94 176 VAL A CA 1
ATOM 1405 C C . VAL A 1 176 ? 9.745 -5.930 -16.221 1.00 92.94 176 VAL A C 1
ATOM 1407 O O . VAL A 1 176 ? 8.792 -5.179 -16.394 1.00 92.94 176 VAL A O 1
ATOM 1410 N N . THR A 1 177 ? 9.917 -6.619 -15.094 1.00 92.06 177 THR A N 1
ATOM 1411 C CA . THR A 1 177 ? 8.968 -6.625 -13.965 1.00 92.06 177 THR A CA 1
ATOM 1412 C C . THR A 1 177 ? 9.550 -5.921 -12.735 1.00 92.06 177 THR A C 1
ATOM 1414 O O . THR A 1 177 ? 9.430 -6.406 -11.611 1.00 92.06 177 THR A O 1
ATOM 1417 N N . LEU A 1 178 ? 10.253 -4.807 -12.955 1.00 90.44 178 LEU A N 1
ATOM 1418 C CA . LEU A 1 178 ? 10.898 -4.018 -11.903 1.00 90.44 178 LEU A CA 1
ATOM 1419 C C . LEU A 1 178 ? 10.058 -2.793 -11.537 1.00 90.44 178 LEU A C 1
ATOM 1421 O O . LEU A 1 178 ? 9.381 -2.212 -12.382 1.00 90.44 178 LEU A O 1
ATOM 1425 N N . THR A 1 179 ? 10.168 -2.358 -10.282 1.00 87.94 179 THR A N 1
ATOM 1426 C CA . THR A 1 179 ? 9.611 -1.080 -9.819 1.00 87.94 179 THR A CA 1
ATOM 1427 C C . THR A 1 179 ? 10.316 0.105 -10.497 1.00 87.94 179 THR A C 1
ATOM 1429 O O . THR A 1 179 ? 11.457 -0.046 -10.957 1.00 87.94 179 THR A O 1
ATOM 1432 N N . PRO A 1 180 ? 9.712 1.312 -10.537 1.00 90.00 180 PRO A N 1
ATOM 1433 C CA . PRO A 1 180 ? 10.349 2.481 -11.146 1.00 90.00 180 PRO A CA 1
ATOM 1434 C C . PRO A 1 180 ? 11.764 2.782 -10.611 1.00 90.00 180 PRO A C 1
ATOM 1436 O O . PRO A 1 180 ? 12.664 3.013 -11.425 1.00 90.00 180 PRO A O 1
ATOM 1439 N N . PRO A 1 181 ? 12.053 2.679 -9.297 1.00 89.06 181 PRO A N 1
ATOM 1440 C CA . PRO A 1 181 ? 13.423 2.824 -8.807 1.00 89.06 181 PRO A CA 1
ATOM 1441 C C . PRO A 1 181 ? 14.373 1.720 -9.308 1.00 89.06 181 PRO 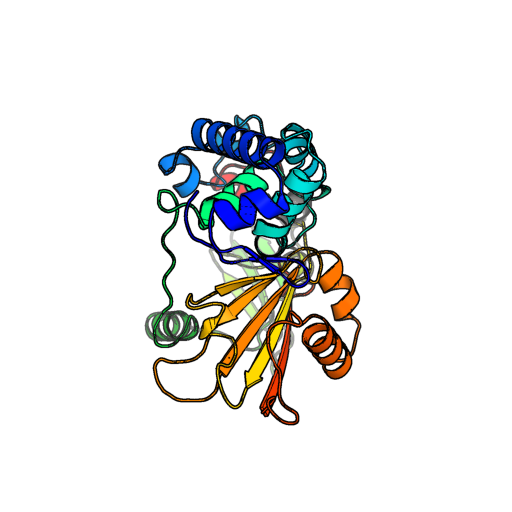A C 1
ATOM 1443 O O . PRO A 1 181 ? 15.561 1.978 -9.501 1.00 89.06 181 PRO A O 1
ATOM 1446 N N . GLY A 1 182 ? 13.873 0.504 -9.553 1.00 90.75 182 GLY A N 1
ATOM 1447 C CA . GLY A 1 182 ? 14.628 -0.573 -10.198 1.00 90.75 182 GLY A CA 1
ATOM 1448 C C . GLY A 1 182 ? 14.963 -0.258 -11.660 1.00 90.75 182 GLY A C 1
ATOM 1449 O O . GLY A 1 182 ? 16.114 -0.409 -12.066 1.00 90.75 182 GLY A O 1
ATOM 1450 N N . LEU A 1 183 ? 14.003 0.274 -12.424 1.00 92.75 183 LEU A N 1
ATOM 1451 C CA . LEU A 1 183 ? 14.212 0.703 -13.816 1.00 92.75 183 LEU A CA 1
ATOM 1452 C C . LEU A 1 183 ? 15.286 1.794 -13.937 1.00 92.75 183 LEU A C 1
ATOM 1454 O O . LEU A 1 183 ? 16.088 1.771 -14.872 1.00 92.75 183 LEU A O 1
ATOM 1458 N N . ARG A 1 184 ? 15.344 2.724 -12.973 1.00 92.38 184 ARG A N 1
ATOM 1459 C CA . ARG A 1 184 ? 16.360 3.794 -12.920 1.00 92.38 184 ARG A CA 1
ATOM 1460 C C . ARG A 1 184 ? 17.789 3.276 -12.696 1.00 92.38 184 ARG A C 1
ATOM 1462 O O . ARG A 1 184 ? 18.733 4.000 -12.999 1.00 92.38 184 ARG A O 1
ATOM 1469 N N . ARG A 1 185 ? 17.968 2.064 -12.153 1.00 92.69 185 ARG A N 1
ATOM 1470 C CA . ARG A 1 185 ? 19.298 1.465 -11.908 1.00 92.69 185 ARG A CA 1
ATOM 1471 C C . ARG A 1 185 ? 19.908 0.807 -13.143 1.00 92.69 185 ARG A C 1
ATOM 1473 O O . ARG A 1 185 ? 21.107 0.541 -13.144 1.00 92.69 185 ARG A O 1
ATOM 1480 N N . ILE A 1 186 ? 19.105 0.541 -14.169 1.00 95.50 186 ILE A N 1
ATOM 1481 C CA . ILE A 1 186 ? 19.564 -0.047 -15.425 1.00 95.50 186 ILE A CA 1
ATOM 1482 C C . ILE A 1 186 ? 20.037 1.073 -16.349 1.00 95.50 186 ILE A C 1
ATOM 1484 O O . ILE A 1 186 ? 19.355 2.083 -16.533 1.00 95.50 186 ILE A O 1
ATOM 1488 N N . ARG A 1 187 ? 21.198 0.883 -16.977 1.00 96.50 187 ARG A N 1
ATOM 1489 C CA . ARG A 1 187 ? 21.631 1.731 -18.086 1.00 96.50 187 ARG A CA 1
ATOM 1490 C C . ARG A 1 187 ? 20.901 1.317 -19.362 1.00 96.50 187 ARG A C 1
ATOM 1492 O O . ARG A 1 187 ? 21.134 0.233 -19.884 1.00 96.50 187 ARG A O 1
ATOM 1499 N N . TRP A 1 188 ? 20.070 2.201 -19.897 1.00 96.38 188 TRP A N 1
ATOM 1500 C CA . TRP A 1 188 ? 19.418 2.015 -21.195 1.00 96.38 188 TRP A CA 1
ATOM 1501 C C . TRP A 1 188 ? 20.246 2.743 -22.253 1.00 96.38 188 TRP A C 1
ATOM 1503 O O . TRP A 1 188 ? 20.243 3.972 -22.289 1.00 96.38 188 TRP A O 1
ATOM 1513 N N . SER A 1 189 ? 21.031 2.015 -23.050 1.00 92.69 189 SER A N 1
ATOM 1514 C CA . SER A 1 189 ? 21.999 2.662 -23.954 1.00 92.69 189 SER A CA 1
ATOM 1515 C C . SER A 1 189 ? 21.366 3.210 -25.236 1.00 92.69 189 SER A C 1
ATOM 1517 O O . SER A 1 189 ? 21.900 4.148 -25.824 1.00 92.69 189 SER A O 1
ATOM 1519 N N . ASP A 1 190 ? 20.254 2.628 -25.693 1.00 93.44 190 ASP A N 1
ATOM 1520 C CA . ASP A 1 190 ? 19.506 3.162 -26.832 1.00 93.44 190 ASP A CA 1
ATOM 1521 C C . ASP A 1 190 ? 18.703 4.394 -26.393 1.00 93.44 190 ASP A C 1
ATOM 1523 O O . ASP A 1 190 ? 17.904 4.328 -25.459 1.00 93.44 190 ASP A O 1
ATOM 1527 N N . ALA A 1 191 ? 18.905 5.524 -27.072 1.00 93.12 191 ALA A N 1
ATOM 1528 C CA . ALA A 1 191 ? 18.334 6.807 -26.662 1.00 93.12 191 ALA A CA 1
ATOM 1529 C C . ALA A 1 191 ? 16.796 6.835 -26.715 1.00 93.12 191 ALA A C 1
ATOM 1531 O O . ALA A 1 191 ? 16.164 7.483 -25.877 1.00 93.12 191 ALA A O 1
ATOM 1532 N N . SER A 1 192 ? 16.188 6.131 -27.676 1.00 92.81 192 SER A N 1
ATOM 1533 C CA . SER A 1 192 ? 14.727 6.084 -27.814 1.00 92.81 192 SER A CA 1
ATOM 1534 C C . SER A 1 192 ? 14.104 5.239 -26.704 1.00 92.81 192 SER A C 1
ATOM 1536 O O . SER A 1 192 ? 13.171 5.694 -26.042 1.00 92.81 192 SER A O 1
ATOM 1538 N N . LEU A 1 193 ? 14.681 4.067 -26.425 1.00 93.00 193 LEU A N 1
ATOM 1539 C CA . LEU A 1 193 ? 14.261 3.209 -25.322 1.00 93.00 193 LEU A CA 1
ATOM 1540 C C . LEU A 1 193 ? 14.485 3.899 -23.973 1.00 93.00 193 LEU A C 1
ATOM 1542 O O . LEU A 1 193 ? 13.598 3.884 -23.125 1.00 93.00 193 LEU A O 1
ATOM 1546 N N . TYR A 1 194 ? 15.631 4.560 -23.785 1.00 95.44 194 TYR A N 1
ATOM 1547 C CA . TYR A 1 194 ? 15.897 5.362 -22.593 1.00 95.44 194 TYR A CA 1
ATOM 1548 C C . TYR A 1 194 ? 14.802 6.409 -22.382 1.00 95.44 194 TYR A C 1
ATOM 1550 O O . TYR A 1 194 ? 14.226 6.476 -21.299 1.00 95.44 194 TYR A O 1
ATOM 1558 N N . SER A 1 195 ? 14.470 7.192 -23.414 1.00 95.75 195 SER A N 1
ATOM 1559 C CA . SER A 1 195 ? 13.430 8.220 -23.322 1.00 95.75 195 SER A CA 1
ATOM 1560 C C . SER A 1 195 ? 12.056 7.629 -22.988 1.00 95.75 195 SER A C 1
ATOM 1562 O O . SER A 1 195 ? 11.366 8.173 -22.125 1.00 95.75 195 SER A O 1
ATOM 1564 N N . ALA A 1 196 ? 11.688 6.502 -23.602 1.00 94.44 196 ALA A N 1
ATOM 1565 C CA . ALA A 1 196 ? 10.444 5.793 -23.316 1.00 94.44 196 ALA A CA 1
ATOM 1566 C C . ALA A 1 196 ? 10.380 5.289 -21.864 1.00 94.44 196 ALA A C 1
ATOM 1568 O O . ALA A 1 196 ? 9.384 5.510 -21.172 1.00 94.44 196 ALA A O 1
ATOM 1569 N N . VAL A 1 197 ? 11.461 4.680 -21.363 1.00 95.12 197 VAL A N 1
ATOM 1570 C CA . VAL A 1 197 ? 11.555 4.231 -19.966 1.00 95.12 197 VAL A CA 1
ATOM 1571 C C . VAL A 1 197 ? 11.514 5.416 -19.003 1.00 95.12 197 VAL A C 1
ATOM 1573 O O . VAL A 1 197 ? 10.815 5.344 -17.997 1.00 95.12 197 VAL A O 1
ATOM 1576 N N . GLN A 1 198 ? 12.196 6.528 -19.296 1.00 95.38 198 GLN A N 1
ATOM 1577 C CA . GLN A 1 198 ? 12.126 7.724 -18.448 1.00 95.38 198 GLN A CA 1
ATOM 1578 C C . GLN A 1 198 ? 10.715 8.315 -18.405 1.00 95.38 198 GLN A C 1
ATOM 1580 O O . GLN A 1 198 ? 10.264 8.710 -17.333 1.00 95.38 198 GLN A O 1
ATOM 1585 N N . ALA A 1 199 ? 9.997 8.348 -19.530 1.00 94.56 199 ALA A N 1
ATOM 1586 C CA . ALA A 1 199 ? 8.608 8.798 -19.562 1.00 94.56 199 ALA A CA 1
ATOM 1587 C C . ALA A 1 199 ? 7.692 7.870 -18.746 1.00 94.56 199 ALA A C 1
ATOM 1589 O O . ALA A 1 199 ? 6.856 8.351 -17.982 1.00 94.56 199 ALA A O 1
ATOM 1590 N N . HIS A 1 200 ? 7.890 6.553 -18.856 1.00 93.44 200 HIS A N 1
ATOM 1591 C CA . HIS A 1 200 ? 7.176 5.559 -18.056 1.00 93.44 200 HIS A CA 1
ATOM 1592 C C . HIS A 1 200 ? 7.439 5.750 -16.556 1.00 93.44 200 HIS A C 1
ATOM 1594 O O . HIS A 1 200 ? 6.501 5.848 -15.770 1.00 93.44 200 HIS A O 1
ATOM 1600 N N . VAL A 1 201 ? 8.709 5.873 -16.158 1.00 92.62 201 VAL A N 1
ATOM 1601 C CA . VAL A 1 201 ? 9.107 6.133 -14.769 1.00 92.62 201 VAL A CA 1
ATOM 1602 C C . VAL A 1 201 ? 8.520 7.453 -14.274 1.00 92.62 201 VAL A C 1
ATOM 1604 O O . VAL A 1 201 ? 7.933 7.475 -13.205 1.00 92.62 201 VAL A O 1
ATOM 1607 N N . LEU A 1 202 ? 8.613 8.544 -15.037 1.00 92.25 202 LEU A N 1
ATOM 1608 C CA . LEU A 1 202 ? 8.055 9.840 -14.636 1.00 92.25 202 LEU A CA 1
ATOM 1609 C C . LEU A 1 202 ? 6.541 9.772 -14.400 1.00 92.25 202 LEU A C 1
ATOM 1611 O O . LEU A 1 202 ? 6.029 10.433 -13.502 1.00 92.25 202 LEU A O 1
ATOM 1615 N N . HIS A 1 203 ? 5.829 8.987 -15.207 1.00 91.94 203 HIS A N 1
ATOM 1616 C CA . HIS A 1 203 ? 4.390 8.824 -15.064 1.00 91.94 203 HIS A CA 1
ATOM 1617 C C . HIS A 1 203 ? 4.024 7.943 -13.857 1.00 91.94 203 HIS A C 1
ATOM 1619 O O . HIS A 1 203 ? 3.063 8.258 -13.153 1.00 91.94 203 HIS A O 1
ATOM 1625 N N . HIS A 1 204 ? 4.801 6.882 -13.602 1.00 89.69 204 HIS A N 1
ATOM 1626 C CA . HIS A 1 204 ? 4.465 5.822 -12.646 1.00 89.69 204 HIS A CA 1
ATOM 1627 C C . HIS A 1 204 ? 5.204 5.845 -11.302 1.00 89.69 204 HIS A C 1
ATOM 1629 O O . HIS A 1 204 ? 4.806 5.128 -10.385 1.00 89.69 204 HIS A O 1
ATOM 1635 N N . ASP A 1 205 ? 6.251 6.648 -11.144 1.00 89.62 205 ASP A N 1
ATOM 1636 C CA . ASP A 1 205 ? 7.050 6.698 -9.919 1.00 89.62 205 ASP A CA 1
ATOM 1637 C C . ASP A 1 205 ? 6.411 7.591 -8.852 1.00 89.62 205 ASP A C 1
ATOM 1639 O O . ASP A 1 205 ? 6.713 8.777 -8.735 1.00 89.62 205 ASP A O 1
ATOM 1643 N N . HIS A 1 206 ? 5.543 6.979 -8.048 1.00 87.12 206 HIS A N 1
ATOM 1644 C CA . HIS A 1 206 ? 4.928 7.581 -6.862 1.00 87.12 206 HIS A CA 1
ATOM 1645 C C . HIS A 1 206 ? 5.394 6.838 -5.610 1.00 87.12 206 HIS A C 1
ATOM 1647 O O . HIS A 1 206 ? 4.605 6.480 -4.736 1.00 87.12 206 HIS A O 1
ATOM 1653 N N . SER A 1 207 ? 6.699 6.554 -5.563 1.00 86.44 207 SER A N 1
ATOM 1654 C CA . SER A 1 207 ? 7.330 5.791 -4.489 1.00 86.44 207 SER A CA 1
ATOM 1655 C C . SER A 1 207 ? 6.985 6.359 -3.107 1.00 86.44 207 SER A C 1
ATOM 1657 O O . SER A 1 207 ? 7.088 7.562 -2.850 1.00 86.44 207 SER A O 1
ATOM 1659 N N . THR A 1 208 ? 6.611 5.464 -2.203 1.00 88.75 208 THR A N 1
ATOM 1660 C CA . THR A 1 208 ? 6.336 5.736 -0.792 1.00 88.75 208 THR A CA 1
ATOM 1661 C C . THR A 1 208 ? 7.029 4.672 0.067 1.00 88.75 208 THR A C 1
ATOM 1663 O O . THR A 1 208 ? 7.745 3.806 -0.445 1.00 88.75 208 THR A O 1
ATOM 1666 N N . ALA A 1 209 ? 6.891 4.776 1.383 1.00 90.94 209 ALA A N 1
ATOM 1667 C CA . ALA A 1 209 ? 7.485 3.847 2.330 1.00 90.94 209 ALA A CA 1
ATOM 1668 C C . ALA A 1 209 ? 6.424 2.967 2.978 1.00 90.94 209 ALA A C 1
ATOM 1670 O O . ALA A 1 209 ? 5.289 3.390 3.206 1.00 90.94 209 ALA A O 1
ATOM 1671 N N . TYR A 1 210 ? 6.849 1.760 3.329 1.00 94.31 210 TYR A N 1
ATOM 1672 C CA . TYR A 1 210 ? 6.083 0.859 4.170 1.00 94.31 210 TYR A CA 1
ATOM 1673 C C . TYR A 1 210 ? 6.994 0.206 5.194 1.00 94.31 210 TYR A C 1
ATOM 1675 O O . TYR A 1 210 ? 8.099 -0.231 4.863 1.00 94.31 210 TYR A O 1
ATOM 1683 N N . LEU A 1 211 ? 6.516 0.093 6.424 1.00 96.44 211 LEU A N 1
ATOM 1684 C CA . LEU A 1 211 ? 7.135 -0.720 7.455 1.00 96.44 211 LEU A CA 1
ATOM 1685 C C . LEU A 1 211 ? 6.152 -1.790 7.890 1.00 96.44 211 LEU A C 1
ATOM 1687 O O . LEU A 1 211 ? 4.969 -1.526 8.099 1.00 96.44 211 LEU A O 1
ATOM 1691 N N . ARG A 1 212 ? 6.672 -2.994 8.083 1.00 97.06 212 ARG A N 1
ATOM 1692 C CA . ARG A 1 212 ? 5.955 -4.053 8.774 1.00 97.06 212 ARG A CA 1
ATOM 1693 C C . ARG A 1 212 ? 6.689 -4.367 10.061 1.00 97.06 212 ARG A C 1
ATOM 1695 O O . ARG A 1 212 ? 7.850 -4.766 10.023 1.00 97.06 212 ARG A O 1
ATOM 1702 N N . VAL A 1 213 ? 6.003 -4.205 11.186 1.00 98.38 213 VAL A N 1
ATOM 1703 C CA . VAL A 1 213 ? 6.522 -4.595 12.499 1.00 98.38 213 VAL A CA 1
ATOM 1704 C C . VAL A 1 213 ? 5.768 -5.833 12.952 1.00 98.38 213 VAL A C 1
ATOM 1706 O O . VAL A 1 213 ? 4.568 -5.779 13.214 1.00 98.38 213 VAL A O 1
ATOM 1709 N N . THR A 1 214 ? 6.469 -6.961 13.005 1.00 98.06 214 THR A N 1
ATOM 1710 C CA . THR A 1 214 ? 5.915 -8.239 13.451 1.00 98.06 214 THR A CA 1
ATOM 1711 C C . THR A 1 214 ? 6.342 -8.494 14.888 1.00 98.06 214 THR A C 1
ATOM 1713 O O . THR A 1 214 ? 7.533 -8.500 15.188 1.00 98.06 214 THR A O 1
ATOM 1716 N N . LEU A 1 215 ? 5.378 -8.703 15.778 1.00 97.56 215 LEU A N 1
ATOM 1717 C CA . LEU A 1 215 ? 5.594 -8.927 17.203 1.00 97.56 215 LEU A CA 1
ATOM 1718 C C . LEU A 1 215 ? 5.150 -10.341 17.568 1.00 97.56 215 LEU A C 1
ATOM 1720 O O . LEU A 1 215 ? 4.008 -10.726 17.300 1.00 97.56 215 LEU A O 1
ATOM 1724 N N . PHE A 1 216 ? 6.044 -11.096 18.202 1.00 96.38 216 PHE A N 1
ATOM 1725 C CA . PHE A 1 216 ? 5.788 -12.455 18.665 1.00 96.38 216 PHE A CA 1
ATOM 1726 C C . PHE A 1 216 ? 5.503 -12.438 20.161 1.00 96.38 216 PHE A C 1
ATOM 1728 O O . PHE A 1 216 ? 6.304 -11.963 20.959 1.00 96.38 216 PHE A O 1
ATOM 1735 N N . TRP A 1 217 ? 4.372 -12.996 20.559 1.00 95.69 217 TRP A N 1
ATOM 1736 C CA . TRP A 1 217 ? 3.831 -12.925 21.908 1.00 95.69 217 TRP A CA 1
ATOM 1737 C C . TRP A 1 217 ? 3.639 -14.315 22.485 1.00 95.69 217 TRP A C 1
ATOM 1739 O O . TRP A 1 217 ? 3.256 -15.244 21.785 1.00 95.69 217 TRP A O 1
ATOM 1749 N N . ARG A 1 218 ? 3.790 -14.473 23.800 1.00 93.44 218 ARG A N 1
ATOM 1750 C CA . ARG A 1 218 ? 3.515 -15.760 24.470 1.00 93.44 218 ARG A CA 1
ATOM 1751 C C . ARG A 1 218 ? 2.070 -16.235 24.338 1.00 93.44 218 ARG A C 1
ATOM 1753 O O . ARG A 1 218 ? 1.819 -17.430 24.450 1.00 93.44 218 ARG A O 1
ATOM 1760 N N . ARG A 1 219 ? 1.133 -15.310 24.125 1.00 91.38 219 ARG A N 1
ATOM 1761 C CA . ARG A 1 219 ? -0.302 -15.575 23.968 1.00 91.38 219 ARG A CA 1
ATOM 1762 C C . ARG A 1 219 ? -0.969 -14.479 23.141 1.00 91.38 219 ARG A C 1
ATOM 1764 O O . ARG A 1 219 ? -0.490 -13.347 23.126 1.00 91.38 219 ARG A O 1
ATOM 1771 N N . ARG A 1 220 ? -2.124 -14.793 22.556 1.00 91.50 220 ARG A N 1
ATOM 1772 C CA . ARG A 1 220 ? -2.998 -13.854 21.828 1.00 91.50 220 ARG A CA 1
ATOM 1773 C C . ARG A 1 220 ? -3.924 -13.096 22.777 1.00 91.50 220 ARG A C 1
ATOM 1775 O O . ARG A 1 220 ? -5.121 -13.354 22.830 1.00 91.50 220 ARG A O 1
ATOM 1782 N N . PHE A 1 221 ? -3.372 -12.189 23.577 1.00 91.25 221 PHE A N 1
ATOM 1783 C CA . PHE A 1 221 ? -4.144 -11.472 24.608 1.00 91.25 221 PHE A CA 1
ATOM 1784 C C . PHE A 1 221 ? -5.185 -10.486 24.052 1.00 91.25 221 PHE A C 1
ATOM 1786 O O . PHE A 1 221 ? -6.007 -9.999 24.815 1.00 91.25 221 PHE A O 1
ATOM 1793 N N . TRP A 1 222 ? -5.146 -10.179 22.755 1.00 91.94 222 TRP A N 1
ATOM 1794 C CA . TRP A 1 222 ? -6.067 -9.261 22.079 1.00 91.94 222 TRP A CA 1
ATOM 1795 C C . TRP A 1 222 ? -7.339 -9.927 21.548 1.00 91.94 222 TRP A C 1
ATOM 1797 O O . TRP A 1 222 ? -8.287 -9.225 21.205 1.00 91.94 222 TRP A O 1
ATOM 1807 N N . ARG A 1 223 ? -7.368 -11.264 21.461 1.00 89.88 223 ARG A N 1
ATOM 1808 C CA . ARG A 1 223 ? -8.411 -12.014 20.743 1.00 89.88 223 ARG A CA 1
ATOM 1809 C C . ARG A 1 223 ? -9.819 -11.792 21.302 1.00 89.88 223 ARG A C 1
ATOM 1811 O O . ARG A 1 223 ? -10.787 -11.811 20.551 1.00 89.88 223 ARG A O 1
ATOM 1818 N N . ASP A 1 224 ? -9.938 -11.554 22.606 1.00 89.12 224 ASP A N 1
ATOM 1819 C CA . ASP A 1 224 ? -11.236 -11.311 23.247 1.00 89.12 224 ASP A CA 1
ATOM 1820 C C . ASP A 1 224 ? -11.832 -9.947 22.846 1.00 89.12 224 ASP A C 1
ATOM 1822 O O . ASP A 1 224 ? -13.050 -9.757 22.856 1.00 89.12 224 ASP A O 1
ATOM 1826 N N . GLN A 1 225 ? -10.978 -8.985 22.490 1.00 89.94 225 GLN A N 1
ATOM 1827 C CA . GLN A 1 225 ? -11.347 -7.630 22.080 1.00 89.94 225 GLN A CA 1
ATOM 1828 C C . GLN A 1 225 ? -11.482 -7.537 20.558 1.00 89.94 225 GLN A C 1
ATOM 1830 O O . GLN A 1 225 ? -12.388 -6.863 20.064 1.00 89.94 225 GLN A O 1
ATOM 1835 N N . PHE A 1 226 ? -10.612 -8.249 19.841 1.00 91.56 226 PHE A N 1
ATOM 1836 C CA . PHE A 1 226 ? -10.517 -8.298 18.388 1.00 91.56 226 PHE A CA 1
ATOM 1837 C C . PHE A 1 226 ? -10.542 -9.768 17.937 1.00 91.56 226 PHE A C 1
ATOM 1839 O O . PHE A 1 226 ? -9.488 -10.391 17.820 1.00 91.56 226 PHE A O 1
ATOM 1846 N N . PRO A 1 227 ? -11.739 -10.355 17.747 1.00 88.75 227 PRO A N 1
ATOM 1847 C CA . PRO A 1 227 ? -11.884 -11.776 17.424 1.00 88.75 227 PRO A CA 1
ATOM 1848 C C . PRO A 1 227 ? -11.613 -12.113 15.951 1.00 88.75 227 PRO A C 1
ATOM 1850 O O . PRO A 1 227 ? -11.554 -13.292 15.609 1.00 88.75 227 PRO A O 1
ATOM 1853 N N . GLU A 1 228 ? -11.505 -11.100 15.092 1.00 87.81 228 GLU A N 1
ATOM 1854 C CA . GLU A 1 228 ? -11.204 -11.230 13.664 1.00 87.81 228 GLU A CA 1
ATOM 1855 C C . GLU A 1 228 ? -9.688 -11.273 13.420 1.00 87.81 228 GLU A C 1
ATOM 1857 O O . GLU A 1 228 ? -8.897 -10.889 14.281 1.00 87.81 228 GLU A O 1
ATOM 1862 N N . ASP A 1 229 ? -9.286 -11.656 12.208 1.00 88.94 229 ASP A N 1
ATOM 1863 C CA . ASP A 1 229 ? -7.871 -11.771 11.820 1.00 88.94 229 ASP A CA 1
ATOM 1864 C C . ASP A 1 229 ? -7.159 -10.412 11.668 1.00 88.94 229 ASP A C 1
ATOM 1866 O O . ASP A 1 229 ? -5.961 -10.360 11.390 1.00 88.94 229 ASP A O 1
ATOM 1870 N N . TYR A 1 230 ? -7.878 -9.296 11.822 1.00 93.00 230 TYR A N 1
ATOM 1871 C CA . TYR A 1 230 ? -7.310 -7.951 11.809 1.00 93.00 230 TYR A CA 1
ATOM 1872 C C . TYR A 1 230 ? -8.221 -6.914 12.481 1.00 93.00 230 TYR A C 1
ATOM 1874 O O . TYR A 1 230 ? -9.438 -7.085 12.599 1.00 93.00 230 TYR A O 1
ATOM 1882 N N . PHE A 1 231 ? -7.616 -5.802 12.892 1.00 94.38 231 PHE A N 1
ATOM 1883 C CA . PHE A 1 231 ? -8.294 -4.575 13.308 1.00 94.38 231 PHE A CA 1
ATOM 1884 C C . PHE A 1 231 ? -7.500 -3.354 12.827 1.00 94.38 231 PHE A C 1
ATOM 1886 O O . PHE A 1 231 ? -6.336 -3.477 12.452 1.00 94.38 231 PHE A O 1
ATOM 1893 N N . VAL A 1 232 ? -8.113 -2.173 12.844 1.00 95.38 232 VAL A N 1
ATOM 1894 C CA . VAL A 1 232 ? -7.449 -0.908 12.493 1.00 95.38 232 VAL A CA 1
ATOM 1895 C C . VAL A 1 232 ? -7.226 -0.083 13.756 1.00 95.38 232 VAL A C 1
ATOM 1897 O O . VAL A 1 232 ? -8.140 0.072 14.560 1.00 95.38 232 VAL A O 1
ATOM 1900 N N . SER A 1 233 ? -6.031 0.461 13.954 1.00 95.94 233 SER A N 1
ATOM 1901 C CA . SER A 1 233 ? -5.736 1.419 15.023 1.00 95.94 233 SER A CA 1
ATOM 1902 C C . SER A 1 233 ? -5.505 2.811 14.447 1.00 95.94 233 SER A C 1
ATOM 1904 O O . SER A 1 233 ? -4.956 2.941 13.359 1.00 95.94 233 SER A O 1
ATOM 1906 N N . ASP A 1 234 ? -5.883 3.857 15.180 1.00 96.19 234 ASP A N 1
ATOM 1907 C CA . ASP A 1 234 ? -5.530 5.245 14.856 1.00 96.19 234 ASP A CA 1
ATOM 1908 C C . ASP A 1 234 ? -4.052 5.594 15.104 1.00 96.19 234 ASP A C 1
ATOM 1910 O O . ASP A 1 234 ? -3.595 6.683 14.735 1.00 96.19 234 ASP A O 1
ATOM 1914 N N . ALA A 1 235 ? -3.279 4.669 15.677 1.00 96.50 235 ALA A N 1
ATOM 1915 C CA . ALA A 1 235 ? -1.833 4.778 15.758 1.00 96.50 235 ALA A CA 1
ATOM 1916 C C . ALA A 1 235 ? -1.218 5.053 14.376 1.00 96.50 235 ALA A C 1
ATOM 1918 O O . ALA A 1 235 ? -1.651 4.519 13.354 1.00 96.50 235 ALA A O 1
ATOM 1919 N N . PHE A 1 236 ? -0.182 5.896 14.344 1.00 96.62 236 PHE A N 1
ATOM 1920 C CA . PHE A 1 236 ? 0.539 6.249 13.113 1.00 96.62 236 PHE A CA 1
ATOM 1921 C C . PHE A 1 236 ? -0.373 6.768 11.981 1.00 96.62 236 PHE A C 1
ATOM 1923 O O . PHE A 1 236 ? -0.111 6.527 10.803 1.00 96.62 236 PHE A O 1
ATOM 1930 N N . GLY A 1 237 ? -1.455 7.474 12.337 1.00 93.81 237 GLY A N 1
ATOM 1931 C CA . GLY A 1 237 ? -2.415 8.042 11.382 1.00 93.81 237 GLY A CA 1
ATOM 1932 C C . GLY A 1 237 ? -3.417 7.036 10.806 1.00 93.81 237 GLY A C 1
ATOM 1933 O O . GLY A 1 237 ? -4.234 7.414 9.973 1.00 93.81 237 GLY A O 1
ATOM 1934 N N . GLY A 1 238 ? -3.373 5.779 11.251 1.00 95.81 238 GLY A N 1
ATOM 1935 C CA . GLY A 1 238 ? -4.167 4.679 10.718 1.00 95.81 238 GLY A CA 1
ATOM 1936 C C . GLY A 1 238 ? -3.272 3.513 10.318 1.00 95.81 238 GLY A C 1
ATOM 1937 O O . GLY A 1 238 ? -2.493 3.623 9.367 1.00 95.81 238 GLY A O 1
ATOM 1938 N N . VAL A 1 239 ? -3.384 2.405 11.049 1.00 96.38 239 VAL A N 1
ATOM 1939 C CA . VAL A 1 239 ? -2.621 1.174 10.833 1.00 96.38 239 VAL A CA 1
ATOM 1940 C C . VAL A 1 239 ? -3.512 -0.051 10.949 1.00 96.38 239 VAL A C 1
ATOM 1942 O O . VAL A 1 239 ? -4.151 -0.277 11.977 1.00 96.38 239 VAL A O 1
ATOM 1945 N N . THR A 1 240 ? -3.495 -0.896 9.923 1.00 95.69 240 THR A N 1
ATOM 1946 C CA . THR A 1 240 ? -4.033 -2.249 10.026 1.00 95.69 240 THR A CA 1
ATOM 1947 C C . THR A 1 240 ? -3.077 -3.136 10.824 1.00 95.69 240 THR A C 1
ATOM 1949 O O . THR A 1 240 ? -1.882 -3.243 10.523 1.00 95.69 240 THR A O 1
ATOM 1952 N N . VAL A 1 241 ? -3.620 -3.794 11.845 1.00 96.06 241 VAL A N 1
ATOM 1953 C CA . VAL A 1 241 ? -2.940 -4.771 12.692 1.00 96.06 241 VAL A CA 1
ATOM 1954 C C . VAL A 1 241 ? -3.542 -6.141 12.417 1.00 96.06 241 VAL A C 1
ATOM 1956 O O . VAL A 1 241 ? -4.702 -6.387 12.739 1.00 96.06 241 VAL A O 1
ATOM 1959 N N . TYR A 1 242 ? -2.752 -7.033 11.826 1.00 94.69 242 TYR A N 1
ATOM 1960 C CA . TYR A 1 242 ? -3.163 -8.406 11.532 1.00 94.69 242 TYR A CA 1
ATOM 1961 C C . TYR A 1 242 ? -2.798 -9.348 12.678 1.00 94.69 242 TYR A C 1
ATOM 1963 O O . TYR A 1 242 ? -1.657 -9.324 13.147 1.00 94.69 242 TYR A O 1
ATOM 1971 N N . ASP A 1 243 ? -3.723 -10.224 13.061 1.00 93.12 243 ASP A N 1
ATOM 1972 C CA . ASP A 1 243 ? -3.418 -11.460 13.773 1.00 93.12 243 ASP A CA 1
ATOM 1973 C C . ASP A 1 243 ? -2.976 -12.511 12.744 1.00 93.12 243 ASP A C 1
ATOM 1975 O O . ASP A 1 243 ? -3.733 -12.927 11.873 1.00 93.12 243 ASP A O 1
ATOM 1979 N N . GLN A 1 244 ? -1.712 -12.915 12.815 1.00 90.88 244 GLN A N 1
ATOM 1980 C CA . GLN A 1 244 ? -1.106 -13.902 11.913 1.00 90.88 244 GLN A CA 1
ATOM 1981 C C . GLN A 1 244 ? -0.796 -15.207 12.638 1.00 90.88 244 GLN A C 1
ATOM 1983 O O . GLN A 1 244 ? 0.060 -15.990 12.221 1.00 90.88 244 GLN A O 1
ATOM 1988 N N . SER A 1 245 ? -1.439 -15.420 13.779 1.00 89.56 245 SER A N 1
ATOM 1989 C CA . SER A 1 245 ? -1.197 -16.593 14.594 1.00 89.56 245 SER A CA 1
ATOM 1990 C C . SER A 1 245 ? -1.885 -17.818 13.978 1.00 89.56 245 SER A C 1
ATOM 1992 O O . SER A 1 245 ? -3.042 -17.743 13.579 1.00 89.56 245 SER A O 1
ATOM 1994 N N . SER A 1 246 ? -1.218 -18.974 13.952 1.00 83.00 246 SER A N 1
ATOM 1995 C CA . SER A 1 246 ? -1.799 -20.233 13.445 1.00 83.00 246 SER A CA 1
ATOM 1996 C C . SER A 1 246 ? -3.017 -20.697 14.253 1.00 83.00 246 SER A C 1
ATOM 1998 O O . SER A 1 246 ? -3.145 -20.350 15.416 1.00 83.00 246 SER A O 1
ATOM 2000 N N . ASP A 1 247 ? -3.912 -21.532 13.736 1.00 74.44 247 ASP A N 1
ATOM 2001 C CA . ASP A 1 247 ? -5.012 -22.049 14.568 1.00 74.44 247 ASP A CA 1
ATOM 2002 C C . ASP A 1 247 ? -4.497 -22.947 15.720 1.00 74.44 247 ASP A C 1
ATOM 2004 O O . ASP A 1 247 ? -3.727 -23.881 15.494 1.00 74.44 247 ASP A O 1
ATOM 2008 N N . GLY A 1 248 ? -4.900 -22.657 16.970 1.00 71.19 248 GLY A N 1
ATOM 2009 C CA . GLY A 1 248 ? -4.529 -23.413 18.183 1.00 71.19 248 GLY A CA 1
ATOM 2010 C C . GLY A 1 248 ? -4.128 -22.546 19.390 1.00 71.19 248 GLY A C 1
ATOM 2011 O O . GLY A 1 248 ? -3.984 -21.329 19.275 1.00 71.19 248 GLY A O 1
ATOM 2012 N N . ASP A 1 249 ? -3.932 -23.172 20.556 1.00 61.34 249 ASP A N 1
ATOM 2013 C CA . ASP A 1 249 ? -3.426 -22.499 21.762 1.00 61.34 249 ASP A CA 1
ATOM 2014 C C . ASP A 1 249 ? -1.901 -22.366 21.670 1.00 61.34 249 ASP A C 1
ATOM 2016 O O . ASP A 1 249 ? -1.160 -23.342 21.796 1.00 61.34 249 ASP A O 1
ATOM 2020 N N . GLY A 1 250 ? -1.418 -21.154 21.404 1.00 76.56 250 GLY A N 1
ATOM 2021 C CA . GLY A 1 250 ? 0.004 -20.919 21.186 1.00 76.56 250 GLY A CA 1
ATOM 2022 C C . GLY A 1 250 ? 0.391 -19.448 21.080 1.00 76.56 250 GLY A C 1
ATOM 2023 O O . GLY A 1 250 ? -0.395 -18.548 21.392 1.00 76.56 250 GLY A O 1
ATOM 2024 N N . VAL A 1 251 ? 1.630 -19.243 20.623 1.00 89.88 251 VAL A N 1
ATOM 2025 C CA . VAL A 1 251 ? 2.252 -17.939 20.355 1.00 89.88 251 VAL A CA 1
ATOM 2026 C C . VAL A 1 251 ? 1.295 -17.051 19.560 1.00 89.88 251 VAL A C 1
ATOM 2028 O O . VAL A 1 251 ? 0.671 -17.494 18.595 1.00 89.88 251 VAL A O 1
ATOM 2031 N N . GLY A 1 252 ? 1.155 -15.809 20.008 1.00 94.12 252 GLY A N 1
ATOM 2032 C CA . GLY A 1 252 ? 0.455 -14.770 19.273 1.00 94.12 252 GLY A CA 1
ATOM 2033 C C . GLY A 1 252 ? 1.406 -14.063 18.318 1.00 94.12 252 GLY A C 1
ATOM 2034 O O . GLY A 1 252 ? 2.550 -13.807 18.678 1.00 94.12 252 GLY A O 1
ATOM 2035 N N . VAL A 1 253 ? 0.948 -13.721 17.123 1.00 94.81 253 VAL A N 1
ATOM 2036 C CA . VAL A 1 253 ? 1.739 -13.003 16.123 1.00 94.81 253 VAL A CA 1
ATOM 2037 C C . VAL A 1 253 ? 0.916 -11.822 15.640 1.00 94.81 253 VAL A C 1
ATOM 2039 O O . VAL A 1 253 ? -0.127 -12.017 15.025 1.00 94.81 253 VAL A O 1
ATOM 2042 N N . GLN A 1 254 ? 1.373 -10.605 15.930 1.00 95.88 254 GLN A N 1
ATOM 2043 C CA . GLN A 1 254 ? 0.764 -9.392 15.386 1.00 95.88 254 GLN A CA 1
ATOM 2044 C C . GLN A 1 254 ? 1.657 -8.788 14.320 1.00 95.88 254 GLN A C 1
ATOM 2046 O O . GLN A 1 254 ? 2.862 -8.680 14.526 1.00 95.88 254 GLN A O 1
ATOM 2051 N N . SER A 1 255 ? 1.062 -8.321 13.229 1.00 96.25 255 SER A N 1
ATOM 2052 C CA . SER A 1 255 ? 1.759 -7.573 12.188 1.00 96.25 255 SER A CA 1
ATOM 2053 C C . SER A 1 255 ? 1.139 -6.193 12.022 1.00 96.25 255 SER A C 1
ATOM 2055 O O . SER A 1 255 ? 0.003 -6.078 11.572 1.00 96.25 255 SER A O 1
ATOM 2057 N N . TRP A 1 256 ? 1.914 -5.162 12.344 1.00 97.88 256 TRP A N 1
ATOM 2058 C CA . TRP A 1 256 ? 1.541 -3.752 12.249 1.00 97.88 256 TRP A CA 1
ATOM 2059 C C . TRP A 1 256 ? 2.040 -3.163 10.932 1.00 97.88 256 TRP A C 1
ATOM 2061 O O . TRP A 1 256 ? 3.239 -3.231 10.643 1.00 97.88 256 TRP A O 1
ATOM 2071 N N . LEU A 1 257 ? 1.127 -2.606 10.137 1.00 96.81 257 LEU A N 1
ATOM 2072 C CA . LEU A 1 257 ? 1.407 -2.070 8.806 1.00 96.81 257 LEU A CA 1
ATOM 2073 C C . LEU A 1 257 ? 1.489 -0.537 8.804 1.00 96.81 257 LEU A C 1
ATOM 2075 O O . LEU A 1 257 ? 0.486 0.158 8.664 1.00 96.81 257 LEU A O 1
ATOM 2079 N N . ILE A 1 258 ? 2.692 0.008 8.953 1.00 97.50 258 ILE A N 1
ATOM 2080 C CA . ILE A 1 258 ? 2.896 1.457 9.027 1.00 97.50 258 ILE A CA 1
ATOM 2081 C C . ILE A 1 258 ? 3.220 1.984 7.630 1.00 97.50 258 ILE A C 1
ATOM 2083 O O . ILE A 1 258 ? 4.137 1.495 6.969 1.00 97.50 258 ILE A O 1
ATOM 2087 N N . ALA A 1 259 ? 2.486 3.005 7.200 1.00 94.69 259 ALA A N 1
ATOM 2088 C CA . ALA A 1 259 ? 2.528 3.563 5.853 1.00 94.69 259 ALA A CA 1
ATOM 2089 C C . ALA A 1 259 ? 2.952 5.039 5.828 1.00 94.69 259 ALA A C 1
ATOM 2091 O O . ALA A 1 259 ? 3.035 5.702 6.867 1.00 94.69 259 ALA A O 1
ATOM 2092 N N . GLY A 1 260 ? 3.195 5.556 4.621 1.00 92.25 260 GLY A N 1
ATOM 2093 C CA . GLY A 1 260 ? 3.222 6.994 4.362 1.00 92.25 260 GLY A CA 1
ATOM 2094 C C . GLY A 1 260 ? 4.319 7.739 5.119 1.00 92.25 260 GLY A C 1
ATOM 2095 O O . GLY A 1 260 ? 5.457 7.269 5.224 1.00 92.25 260 GLY A O 1
ATOM 2096 N N . ALA A 1 261 ? 3.991 8.927 5.628 1.00 92.81 261 ALA A N 1
ATOM 2097 C CA . ALA A 1 261 ? 4.953 9.783 6.316 1.00 92.81 261 ALA A CA 1
ATOM 2098 C C . ALA A 1 261 ? 5.523 9.120 7.582 1.00 92.81 261 ALA A C 1
ATOM 2100 O O . ALA A 1 261 ? 6.731 9.188 7.815 1.00 92.81 261 ALA A O 1
ATOM 2101 N N . ASN A 1 262 ? 4.686 8.406 8.343 1.00 95.56 262 ASN A N 1
ATOM 2102 C CA . ASN A 1 262 ? 5.112 7.682 9.544 1.00 95.56 262 ASN A CA 1
ATOM 2103 C C . ASN A 1 262 ? 6.142 6.591 9.217 1.00 95.56 262 ASN A C 1
ATOM 2105 O O . ASN A 1 262 ? 7.144 6.447 9.918 1.00 95.56 262 ASN A O 1
ATOM 2109 N N . ALA A 1 263 ? 5.940 5.854 8.120 1.00 95.62 263 ALA A N 1
ATOM 2110 C CA . ALA A 1 263 ? 6.900 4.855 7.662 1.00 95.62 263 ALA A CA 1
ATOM 2111 C C . ALA A 1 263 ? 8.241 5.485 7.258 1.00 95.62 263 ALA A C 1
ATOM 2113 O O . ALA A 1 263 ? 9.292 4.950 7.605 1.00 95.62 263 ALA A O 1
ATOM 2114 N N . ILE A 1 264 ? 8.222 6.630 6.563 1.00 92.81 264 ILE A N 1
ATOM 2115 C CA . ILE A 1 264 ? 9.437 7.372 6.176 1.00 92.81 264 ILE A CA 1
ATOM 2116 C C . ILE A 1 264 ? 10.203 7.847 7.414 1.00 92.81 264 ILE A C 1
ATOM 2118 O O . ILE A 1 264 ? 11.429 7.733 7.468 1.00 92.81 264 ILE A O 1
ATOM 2122 N N . GLU A 1 265 ? 9.495 8.386 8.405 1.00 94.81 265 GLU A N 1
ATOM 2123 C CA . GLU A 1 265 ? 10.109 8.880 9.633 1.00 94.81 265 GLU A CA 1
ATOM 2124 C C . GLU A 1 265 ? 10.767 7.742 10.423 1.00 94.81 265 GLU A C 1
ATOM 2126 O O . GLU A 1 265 ? 11.947 7.818 10.779 1.00 94.81 265 GLU A O 1
ATOM 2131 N N . LEU A 1 266 ? 10.018 6.665 10.662 1.00 96.94 266 LEU A N 1
ATOM 2132 C CA . LEU A 1 266 ? 10.482 5.516 11.432 1.00 96.94 266 LEU A CA 1
ATOM 2133 C C . LEU A 1 266 ? 11.573 4.724 10.708 1.00 96.94 266 LEU A C 1
ATOM 2135 O O . LEU A 1 266 ? 12.446 4.168 11.365 1.00 96.94 266 LEU A O 1
ATOM 2139 N N . ALA A 1 267 ? 11.583 4.703 9.374 1.00 94.38 267 ALA A N 1
ATOM 2140 C CA . ALA A 1 267 ? 12.562 3.961 8.580 1.00 94.38 267 ALA A CA 1
ATOM 2141 C C . ALA A 1 267 ? 14.025 4.316 8.891 1.00 94.38 267 ALA A C 1
ATOM 2143 O O . ALA A 1 267 ? 14.899 3.466 8.715 1.00 94.38 267 ALA A O 1
ATOM 2144 N N . ASN A 1 268 ? 14.283 5.542 9.361 1.00 93.38 268 ASN A N 1
ATOM 2145 C CA . ASN A 1 268 ? 15.619 6.028 9.719 1.00 93.38 268 ASN A CA 1
ATOM 2146 C C . ASN A 1 268 ? 16.037 5.683 11.159 1.00 93.38 268 ASN A C 1
ATOM 2148 O O . ASN A 1 268 ? 17.138 6.043 11.572 1.00 93.38 268 ASN A O 1
ATOM 2152 N N . ARG A 1 269 ? 15.168 5.018 11.926 1.00 97.31 269 ARG A N 1
ATOM 2153 C CA . ARG A 1 269 ? 15.420 4.608 13.311 1.00 97.31 269 ARG A CA 1
ATOM 2154 C C . ARG A 1 269 ? 15.889 3.153 13.388 1.00 97.31 269 ARG A C 1
ATOM 2156 O O . ARG A 1 269 ? 15.707 2.371 12.446 1.00 97.31 269 ARG A O 1
ATOM 2163 N N . SER A 1 270 ? 16.495 2.792 14.516 1.00 98.12 270 SER A N 1
ATOM 2164 C CA . SER A 1 270 ? 16.857 1.402 14.817 1.00 98.12 270 SER A CA 1
ATOM 2165 C C . SER A 1 270 ? 15.617 0.519 15.003 1.00 98.12 270 SER A C 1
ATOM 2167 O O . SER A 1 270 ? 14.527 1.014 15.288 1.00 98.12 270 SER A O 1
ATOM 2169 N N . ASP A 1 271 ? 15.777 -0.798 14.848 1.00 98.44 271 ASP A N 1
ATOM 2170 C CA . ASP A 1 271 ? 14.681 -1.759 15.051 1.00 98.44 271 ASP A CA 1
ATOM 2171 C C . ASP A 1 271 ? 14.094 -1.642 16.463 1.00 98.44 271 ASP A C 1
ATOM 2173 O O . ASP A 1 271 ? 12.875 -1.580 16.605 1.00 98.44 271 ASP A O 1
ATOM 2177 N N . ASP A 1 272 ? 14.942 -1.498 17.486 1.00 98.12 272 ASP A N 1
ATOM 2178 C CA . ASP A 1 272 ? 14.520 -1.353 18.884 1.00 98.12 272 ASP A CA 1
ATOM 2179 C C . ASP A 1 272 ? 13.656 -0.101 19.106 1.00 98.12 272 ASP A C 1
ATOM 2181 O O . ASP A 1 272 ? 12.641 -0.156 19.800 1.00 98.12 272 ASP A O 1
ATOM 2185 N N . GLU A 1 273 ? 14.014 1.029 18.490 1.00 98.38 273 GLU A N 1
ATOM 2186 C CA . GLU A 1 273 ? 13.239 2.275 18.581 1.00 98.38 273 GLU A CA 1
ATOM 2187 C C . GLU A 1 273 ? 11.888 2.167 17.866 1.00 98.38 273 GLU A C 1
ATOM 2189 O O . GLU A 1 273 ? 10.889 2.707 18.345 1.00 98.38 273 GLU A O 1
ATOM 2194 N N . ILE A 1 274 ? 11.841 1.472 16.726 1.00 98.50 274 ILE A N 1
ATOM 2195 C CA . ILE A 1 274 ? 10.597 1.228 15.984 1.00 98.50 274 ILE A CA 1
ATOM 2196 C C . ILE A 1 274 ? 9.686 0.299 16.789 1.00 98.50 274 ILE A C 1
ATOM 2198 O O . ILE A 1 274 ? 8.499 0.584 16.950 1.00 98.50 274 ILE A O 1
ATOM 2202 N N . VAL A 1 275 ? 10.236 -0.784 17.338 1.00 98.25 275 VAL A N 1
ATOM 2203 C CA . VAL A 1 275 ? 9.496 -1.729 18.182 1.00 98.25 275 VAL A CA 1
ATOM 2204 C C . VAL A 1 275 ? 8.978 -1.028 19.434 1.00 98.25 275 VAL A C 1
ATOM 2206 O O . VAL A 1 275 ? 7.801 -1.170 19.757 1.00 98.25 275 VAL A O 1
ATOM 2209 N N . ALA A 1 276 ? 9.795 -0.206 20.096 1.00 97.25 276 ALA A N 1
ATOM 2210 C CA . ALA A 1 276 ? 9.363 0.590 21.241 1.00 97.25 276 ALA A CA 1
ATOM 2211 C C . ALA A 1 276 ? 8.221 1.556 20.883 1.00 97.25 276 ALA A C 1
ATOM 2213 O O . ALA A 1 276 ? 7.278 1.693 21.662 1.00 97.25 276 ALA A O 1
ATOM 2214 N N . ALA A 1 277 ? 8.261 2.184 19.702 1.00 97.88 277 ALA A N 1
ATOM 2215 C CA . ALA A 1 277 ? 7.175 3.040 19.228 1.00 97.88 277 ALA A CA 1
ATOM 2216 C C . ALA A 1 277 ? 5.869 2.255 19.022 1.00 97.88 277 ALA A C 1
ATOM 2218 O O . ALA A 1 277 ? 4.815 2.717 19.451 1.00 97.88 277 ALA A O 1
ATOM 2219 N N . VAL A 1 278 ? 5.927 1.059 18.426 1.00 97.25 278 VAL A N 1
ATOM 2220 C CA . VAL A 1 278 ? 4.740 0.202 18.246 1.00 97.25 278 VAL A CA 1
ATOM 2221 C C . VAL A 1 278 ? 4.197 -0.294 19.584 1.00 97.25 278 VAL A C 1
ATOM 2223 O O . VAL A 1 278 ? 2.993 -0.241 19.811 1.00 97.25 278 VAL A O 1
ATOM 2226 N N . LEU A 1 279 ? 5.067 -0.722 20.502 1.00 95.44 279 LEU A N 1
ATOM 2227 C CA . LEU A 1 279 ? 4.660 -1.124 21.851 1.00 95.44 279 LEU A CA 1
ATOM 2228 C C . LEU A 1 279 ? 4.011 0.035 22.617 1.00 95.44 279 LEU A C 1
ATOM 2230 O O . LEU A 1 279 ? 3.019 -0.177 23.306 1.00 95.44 279 LEU A O 1
ATOM 2234 N N . GLY A 1 280 ? 4.540 1.252 22.475 1.00 94.31 280 GLY A N 1
ATOM 2235 C CA . GLY A 1 280 ? 3.962 2.459 23.068 1.00 94.31 280 GLY A CA 1
ATOM 2236 C C . GLY A 1 280 ? 2.639 2.894 22.430 1.00 94.31 280 GLY A C 1
ATOM 2237 O O . GLY A 1 280 ? 1.860 3.584 23.080 1.00 94.31 280 GLY A O 1
ATOM 2238 N N . ALA A 1 281 ? 2.378 2.480 21.189 1.00 94.56 281 ALA A N 1
ATOM 2239 C CA . ALA A 1 281 ? 1.138 2.744 20.463 1.00 94.56 281 ALA A CA 1
ATOM 2240 C C . ALA A 1 281 ? 0.066 1.655 20.657 1.00 94.56 281 ALA A C 1
ATOM 2242 O O . ALA A 1 281 ? -1.031 1.767 20.111 1.00 94.56 281 ALA A O 1
ATOM 2243 N N . MET A 1 282 ? 0.364 0.599 21.423 1.00 91.56 282 MET A N 1
ATOM 2244 C CA . MET A 1 282 ? -0.621 -0.424 21.767 1.00 91.56 282 MET A CA 1
ATOM 2245 C C . MET A 1 282 ? -1.830 0.205 22.473 1.00 91.56 282 MET A C 1
ATOM 2247 O O . MET A 1 282 ? -1.642 0.964 23.427 1.00 91.56 282 MET A O 1
ATOM 2251 N N . PRO A 1 283 ? -3.069 -0.146 22.078 1.00 88.56 283 PRO A N 1
ATOM 2252 C CA . PRO A 1 283 ? -4.265 0.333 22.758 1.00 88.56 283 PRO A CA 1
ATOM 2253 C C . PRO A 1 283 ? -4.209 -0.005 24.250 1.00 88.56 283 PRO A C 1
ATOM 2255 O O . PRO A 1 283 ? -4.012 -1.166 24.612 1.00 88.56 283 PRO A O 1
ATOM 2258 N N . SER A 1 284 ? -4.423 0.980 25.125 1.00 86.69 284 SER A N 1
ATOM 2259 C CA . SER A 1 284 ? -4.265 0.808 26.583 1.00 86.69 284 SER A CA 1
ATOM 2260 C C . SER A 1 284 ? -5.186 -0.265 27.181 1.00 86.69 284 SER A C 1
ATOM 2262 O O . SER A 1 284 ? -4.888 -0.866 28.214 1.00 86.69 284 SER A O 1
ATOM 2264 N N . MET A 1 285 ? -6.301 -0.539 26.504 1.00 85.62 285 MET A N 1
ATOM 2265 C CA . MET A 1 285 ? -7.256 -1.589 26.848 1.00 85.62 285 MET A CA 1
ATOM 2266 C C . MET A 1 285 ? -6.750 -3.013 26.594 1.00 85.62 285 MET A C 1
ATOM 2268 O O . MET A 1 285 ? -7.422 -3.968 26.983 1.00 85.62 285 MET A O 1
ATOM 2272 N N . LEU A 1 286 ? -5.599 -3.167 25.937 1.00 86.56 286 LEU A N 1
ATOM 2273 C CA . LEU A 1 286 ? -4.923 -4.440 25.756 1.00 86.56 286 LEU A CA 1
ATOM 2274 C C . LEU A 1 286 ? -3.831 -4.598 26.828 1.00 86.56 286 LEU A C 1
ATOM 2276 O O . LEU A 1 286 ? -2.753 -4.017 26.702 1.00 86.56 286 LEU A O 1
ATOM 2280 N N . PRO A 1 287 ? -4.065 -5.388 27.891 1.00 78.12 287 PRO A N 1
ATOM 2281 C CA . PRO A 1 287 ? -3.097 -5.537 28.968 1.00 78.12 287 PRO A CA 1
ATOM 2282 C C . PRO A 1 287 ? -1.898 -6.372 28.502 1.00 78.12 287 PRO A C 1
ATOM 2284 O O . PRO A 1 287 ? -1.939 -7.607 28.475 1.00 78.12 287 PRO A O 1
ATOM 2287 N N . VAL A 1 288 ? -0.806 -5.690 28.166 1.00 84.62 288 VAL A N 1
ATOM 2288 C CA . VAL A 1 288 ? 0.481 -6.322 27.871 1.00 84.62 288 VAL A CA 1
ATOM 2289 C C . VAL A 1 288 ? 1.186 -6.618 29.192 1.00 84.62 288 VAL A C 1
ATOM 2291 O O . VAL A 1 288 ? 1.557 -5.707 29.925 1.00 84.62 288 VAL A O 1
ATOM 2294 N N . SER A 1 289 ? 1.352 -7.897 29.532 1.00 82.19 289 SER A N 1
ATOM 2295 C CA . SER A 1 289 ? 2.115 -8.276 30.725 1.00 82.19 289 SER A CA 1
ATOM 2296 C C . SER A 1 289 ? 3.615 -8.109 30.496 1.00 82.19 289 SER A C 1
ATOM 2298 O O . SER A 1 289 ? 4.106 -8.367 29.394 1.00 82.19 289 SER A O 1
ATOM 2300 N N . ASP A 1 290 ? 4.356 -7.807 31.559 1.00 78.12 290 ASP A N 1
ATOM 2301 C CA . ASP A 1 290 ? 5.817 -7.822 31.527 1.00 78.12 290 ASP A CA 1
ATOM 2302 C C . ASP A 1 290 ? 6.332 -9.164 30.983 1.00 78.12 290 ASP A C 1
ATOM 2304 O O . ASP A 1 290 ? 5.841 -10.242 31.338 1.00 78.12 290 ASP A O 1
ATOM 2308 N N . ASN A 1 291 ? 7.324 -9.105 30.092 1.00 85.62 291 ASN A N 1
ATOM 2309 C CA . ASN A 1 291 ? 7.876 -10.261 29.380 1.00 85.62 291 ASN A CA 1
ATOM 2310 C C . ASN A 1 291 ? 6.867 -11.017 28.483 1.00 85.62 291 ASN A C 1
ATOM 2312 O O . ASN A 1 291 ? 7.082 -12.190 28.181 1.00 85.62 291 ASN A O 1
ATOM 2316 N N . ALA A 1 292 ? 5.747 -10.419 28.059 1.00 92.56 292 ALA A N 1
ATOM 2317 C CA . ALA A 1 292 ? 4.840 -11.073 27.104 1.00 92.56 292 ALA A CA 1
ATOM 2318 C C . ALA A 1 292 ? 5.458 -11.228 25.706 1.00 92.56 292 ALA A C 1
ATOM 2320 O O . ALA A 1 292 ? 5.160 -12.210 25.021 1.00 92.56 292 ALA A O 1
ATOM 2321 N N . LEU A 1 293 ? 6.279 -10.257 25.296 1.00 95.19 293 LEU A N 1
ATOM 2322 C CA . LEU A 1 293 ? 6.976 -10.254 24.014 1.00 95.19 293 LEU A CA 1
ATOM 2323 C C . LEU A 1 293 ? 8.091 -11.309 24.037 1.00 95.19 293 LEU A C 1
ATOM 2325 O O . LEU A 1 293 ? 8.902 -11.350 24.961 1.00 95.19 293 LEU A O 1
ATOM 2329 N N . ILE A 1 294 ? 8.087 -12.186 23.040 1.00 95.69 294 ILE A N 1
ATOM 2330 C CA . ILE A 1 294 ? 9.108 -13.209 22.798 1.00 95.69 294 ILE A CA 1
ATOM 2331 C C . ILE A 1 294 ? 10.207 -12.626 21.919 1.00 95.69 294 ILE A C 1
ATOM 2333 O O . ILE A 1 294 ? 11.382 -12.776 22.238 1.00 95.69 294 ILE A O 1
ATOM 2337 N N . ASP A 1 295 ? 9.804 -12.011 20.809 1.00 96.31 295 ASP A N 1
ATOM 2338 C CA . ASP A 1 295 ? 10.694 -11.499 19.774 1.00 96.31 295 ASP A CA 1
ATOM 2339 C C . ASP A 1 295 ? 9.954 -10.462 18.914 1.00 96.31 295 ASP A C 1
ATOM 2341 O O . ASP A 1 295 ? 8.724 -10.337 18.976 1.00 96.31 295 ASP A O 1
ATOM 2345 N N . SER A 1 296 ? 10.695 -9.740 18.085 1.00 97.50 296 SER A N 1
ATOM 2346 C CA . SER A 1 296 ? 10.163 -8.747 17.159 1.00 97.50 296 SER A CA 1
ATOM 2347 C C . SER A 1 296 ? 10.981 -8.687 15.876 1.00 97.50 296 SER A C 1
ATOM 2349 O O . SER A 1 296 ? 12.195 -8.861 15.893 1.00 97.50 296 SER A O 1
ATOM 2351 N N . ARG A 1 297 ? 10.323 -8.374 14.760 1.00 98.00 297 ARG A N 1
ATOM 2352 C CA . ARG A 1 297 ? 10.959 -8.199 13.454 1.00 98.00 297 ARG A CA 1
ATOM 2353 C C . ARG A 1 297 ? 10.460 -6.930 12.780 1.00 98.00 297 ARG A C 1
ATOM 2355 O O . ARG A 1 297 ? 9.255 -6.685 12.755 1.00 98.00 297 ARG A O 1
ATOM 2362 N N . VAL A 1 298 ? 11.377 -6.168 12.192 1.00 98.25 298 VAL A N 1
ATOM 2363 C CA . VAL A 1 298 ? 11.063 -4.976 11.400 1.00 98.25 298 VAL A CA 1
ATOM 2364 C C . VAL A 1 298 ? 11.488 -5.201 9.952 1.00 98.25 298 VAL A C 1
ATOM 2366 O O . VAL A 1 298 ? 12.675 -5.292 9.648 1.00 98.25 298 VAL A O 1
ATOM 2369 N N . ASP A 1 299 ? 10.520 -5.247 9.040 1.00 96.81 299 ASP A N 1
ATOM 2370 C CA . ASP A 1 299 ? 10.775 -5.291 7.601 1.00 96.81 299 ASP A CA 1
ATOM 2371 C C . ASP A 1 299 ? 10.518 -3.901 6.989 1.00 96.81 299 ASP A C 1
ATOM 2373 O O . ASP A 1 299 ? 9.461 -3.296 7.199 1.00 96.81 299 ASP A O 1
ATOM 2377 N N . ARG A 1 300 ? 11.496 -3.383 6.231 1.00 95.56 300 ARG A N 1
ATOM 2378 C CA . ARG A 1 300 ? 11.457 -2.046 5.612 1.00 95.56 300 ARG A CA 1
ATOM 2379 C C . ARG A 1 300 ? 11.305 -2.152 4.096 1.00 95.56 300 ARG A C 1
ATOM 2381 O O . ARG A 1 300 ? 12.189 -2.683 3.427 1.00 95.56 300 ARG A O 1
ATOM 2388 N N . TRP A 1 301 ? 10.243 -1.570 3.553 1.00 93.38 301 TRP A N 1
ATOM 2389 C CA . TRP A 1 301 ? 9.981 -1.491 2.115 1.00 93.38 301 TRP A CA 1
ATOM 2390 C C . TRP A 1 301 ? 10.227 -0.056 1.649 1.00 93.38 301 TRP A C 1
ATOM 2392 O O . TRP A 1 301 ? 9.362 0.816 1.752 1.00 93.38 301 TRP A O 1
ATOM 2402 N N . LEU A 1 302 ? 11.457 0.200 1.190 1.00 87.81 302 LEU A N 1
ATOM 2403 C CA . LEU A 1 302 ? 11.960 1.522 0.803 1.00 87.81 302 LEU A CA 1
ATOM 2404 C C . LEU A 1 302 ? 12.656 1.462 -0.562 1.00 87.81 302 LEU A C 1
ATOM 2406 O O . LEU A 1 302 ? 13.300 0.469 -0.914 1.00 87.81 302 LEU A O 1
ATOM 2410 N N . GLY A 1 303 ? 12.604 2.564 -1.313 1.00 81.56 303 GLY A N 1
ATOM 2411 C CA . GLY A 1 303 ? 13.348 2.713 -2.565 1.00 81.56 303 GLY A CA 1
ATOM 2412 C C . GLY A 1 303 ? 13.004 1.624 -3.588 1.00 81.56 303 GLY A C 1
ATOM 2413 O O . GLY A 1 303 ? 11.869 1.529 -4.030 1.00 81.56 303 GLY A O 1
ATOM 2414 N N . VAL A 1 304 ? 13.976 0.788 -3.976 1.00 75.12 304 VAL A N 1
ATOM 2415 C CA . VAL A 1 304 ? 13.759 -0.291 -4.971 1.00 75.12 304 VAL A CA 1
ATOM 2416 C C . VAL A 1 304 ? 12.837 -1.395 -4.472 1.00 75.12 304 VAL A C 1
ATOM 2418 O O . VAL A 1 304 ? 12.084 -1.948 -5.269 1.00 75.12 304 VAL A O 1
ATOM 2421 N N . ALA A 1 305 ? 12.866 -1.668 -3.171 1.00 74.56 305 ALA A N 1
ATOM 2422 C CA . ALA A 1 305 ? 11.894 -2.525 -2.505 1.00 74.56 305 ALA A CA 1
ATOM 2423 C C . ALA A 1 305 ? 10.723 -1.699 -1.946 1.00 74.56 305 ALA A C 1
ATOM 2425 O O . ALA A 1 305 ? 10.013 -2.158 -1.068 1.00 74.56 305 ALA A O 1
ATOM 2426 N N . GLY A 1 306 ? 10.568 -0.445 -2.374 1.00 73.19 306 GLY A N 1
ATOM 2427 C CA . GLY A 1 306 ? 9.485 0.420 -1.939 1.00 73.19 306 GLY A CA 1
ATOM 2428 C C . GLY A 1 306 ? 8.151 0.004 -2.540 1.00 73.19 306 GLY A C 1
ATOM 2429 O O . GLY A 1 306 ? 8.075 -0.703 -3.546 1.00 73.19 306 GLY A O 1
ATOM 2430 N N . VAL A 1 307 ? 7.095 0.498 -1.916 1.00 81.94 307 VAL A N 1
ATOM 2431 C CA . VAL A 1 307 ? 5.732 0.468 -2.446 1.00 81.94 307 VAL A CA 1
ATOM 2432 C C . VAL A 1 307 ? 5.457 1.783 -3.183 1.00 81.94 307 VAL A C 1
ATOM 2434 O O . VAL A 1 307 ? 6.195 2.758 -3.030 1.00 81.94 307 VAL A O 1
ATOM 2437 N N . SER A 1 308 ? 4.402 1.834 -3.993 1.00 80.50 308 SER A N 1
ATOM 2438 C CA . SER A 1 308 ? 3.973 3.065 -4.664 1.00 80.50 308 SER A CA 1
ATOM 2439 C C . SER A 1 308 ? 2.634 3.508 -4.102 1.00 80.50 308 SER A C 1
ATOM 2441 O O . SER A 1 308 ? 1.726 2.688 -3.985 1.00 80.50 308 SER A O 1
ATOM 2443 N N . GLY A 1 309 ? 2.488 4.807 -3.843 1.00 77.94 309 GLY A N 1
ATOM 2444 C CA . GLY A 1 309 ? 1.165 5.408 -3.758 1.00 77.94 309 GLY A CA 1
ATOM 2445 C C . GLY A 1 309 ? 0.486 5.230 -5.112 1.00 77.94 309 GLY A C 1
ATOM 2446 O O . GLY A 1 309 ? 1.085 5.509 -6.153 1.00 77.94 309 GLY A O 1
ATOM 2447 N N . LEU A 1 310 ? -0.721 4.677 -5.119 1.00 80.12 310 LEU A N 1
ATOM 2448 C CA . LEU A 1 310 ? -1.518 4.544 -6.333 1.00 80.12 310 LEU A CA 1
ATOM 2449 C C . LEU A 1 310 ? -2.594 5.636 -6.369 1.00 80.12 310 LEU A C 1
ATOM 2451 O O . LEU A 1 310 ? -2.939 6.164 -5.320 1.00 80.12 310 LEU A O 1
ATOM 2455 N N . PRO A 1 311 ? -3.136 5.993 -7.543 1.00 74.69 311 PRO A N 1
ATOM 2456 C CA . PRO A 1 311 ? -2.720 5.529 -8.857 1.00 74.69 311 PRO A CA 1
ATOM 2457 C C . PRO A 1 311 ? -1.335 6.079 -9.184 1.00 74.69 311 PRO A C 1
ATOM 2459 O O . PRO A 1 311 ? -1.056 7.260 -8.991 1.00 74.69 311 PRO A O 1
ATOM 2462 N N . GLY A 1 312 ? -0.467 5.211 -9.695 1.00 66.75 312 GLY A N 1
ATOM 2463 C CA . GLY A 1 312 ? 0.866 5.602 -10.117 1.00 66.75 312 GLY A CA 1
ATOM 2464 C C . GLY A 1 312 ? 0.793 6.340 -11.451 1.00 66.75 312 GLY A C 1
ATOM 2465 O O . GLY A 1 312 ? 1.244 5.792 -12.440 1.00 66.75 312 GLY A O 1
ATOM 2466 N N . GLY A 1 313 ? 0.132 7.494 -11.530 1.00 80.12 313 GLY A N 1
ATOM 2467 C CA . GLY A 1 313 ? -0.030 8.270 -12.764 1.00 80.12 313 GLY A CA 1
ATOM 2468 C C . GLY A 1 313 ? -1.481 8.445 -13.207 1.00 80.12 313 GLY A C 1
ATOM 2469 O O . GLY A 1 313 ? -2.239 7.487 -13.353 1.00 80.12 313 GLY A O 1
ATOM 2470 N N . VAL A 1 314 ? -1.857 9.704 -13.435 1.00 87.81 314 VAL A N 1
ATOM 2471 C CA . VAL A 1 314 ? -3.168 10.126 -13.943 1.00 87.81 314 VAL A CA 1
ATOM 2472 C C . VAL A 1 314 ? -2.929 11.063 -15.138 1.00 87.81 314 VAL A C 1
ATOM 24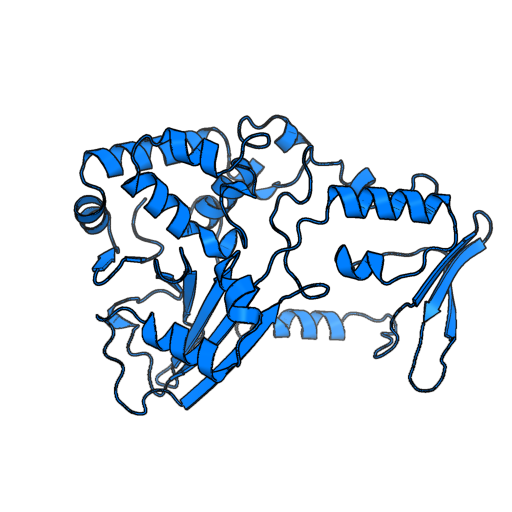74 O O . VAL A 1 314 ? -2.070 11.943 -15.040 1.00 87.81 314 VAL A O 1
ATOM 2477 N N . PRO A 1 315 ? -3.635 10.903 -16.274 1.00 93.31 315 PRO A N 1
ATOM 2478 C CA . PRO A 1 315 ? -4.636 9.872 -16.558 1.00 93.31 315 PRO A CA 1
ATOM 2479 C C . PRO A 1 315 ? -4.019 8.472 -16.668 1.00 93.31 315 PRO A C 1
ATOM 2481 O O . PRO A 1 315 ? -2.875 8.318 -17.085 1.00 93.31 315 PRO A O 1
ATOM 2484 N N . LEU A 1 316 ? -4.808 7.450 -16.346 1.00 93.19 316 LEU A N 1
ATOM 2485 C CA . LEU A 1 316 ? -4.429 6.052 -16.504 1.00 93.19 316 LEU A CA 1
ATOM 2486 C C . LEU A 1 316 ? -4.197 5.733 -17.983 1.00 93.19 316 LEU A C 1
ATOM 2488 O O . LEU A 1 316 ? -5.057 5.981 -18.835 1.00 93.19 316 LEU A O 1
ATOM 2492 N N . LEU A 1 317 ? -3.045 5.143 -18.285 1.00 92.44 317 LEU A N 1
ATOM 2493 C CA . LEU A 1 317 ? -2.689 4.704 -19.632 1.00 92.44 317 LEU A CA 1
ATOM 2494 C C . LEU A 1 317 ? -3.332 3.349 -19.980 1.00 92.44 317 LEU A C 1
ATOM 2496 O O . LEU A 1 317 ? -3.646 2.537 -19.106 1.00 92.44 317 LEU A O 1
ATOM 2500 N N . SER A 1 318 ? -3.515 3.078 -21.280 1.00 90.56 318 SER A N 1
ATOM 2501 C CA . SER A 1 318 ? -3.968 1.762 -21.756 1.00 90.56 318 SER A CA 1
ATOM 2502 C C . SER A 1 318 ? -2.993 0.660 -21.340 1.00 90.56 318 SER A C 1
ATOM 2504 O O . SER A 1 318 ? -1.811 0.919 -21.120 1.00 90.56 318 SER A O 1
ATOM 2506 N N . LEU A 1 319 ? -3.474 -0.584 -21.231 1.00 87.75 319 LEU A N 1
ATOM 2507 C CA . LEU A 1 319 ? -2.604 -1.736 -20.944 1.00 87.75 319 LEU A CA 1
ATOM 2508 C C . LEU A 1 319 ? -1.444 -1.827 -21.945 1.00 87.75 319 LEU A C 1
ATOM 2510 O O . LEU A 1 319 ? -0.307 -2.005 -21.534 1.00 87.75 319 LEU A O 1
ATOM 2514 N N . GLU A 1 320 ? -1.720 -1.599 -23.231 1.00 88.81 320 GLU A N 1
ATOM 2515 C CA . GLU A 1 320 ? -0.704 -1.541 -24.286 1.00 88.81 320 GLU A CA 1
ATOM 2516 C C . GLU A 1 320 ? 0.386 -0.504 -23.981 1.00 88.81 320 GLU A C 1
ATOM 2518 O O . GLU A 1 320 ? 1.555 -0.858 -23.915 1.00 88.81 320 GLU A O 1
ATOM 2523 N N . LYS A 1 321 ? 0.022 0.753 -23.685 1.00 88.81 321 LYS A N 1
ATOM 2524 C CA . LYS A 1 321 ? 1.004 1.807 -23.366 1.00 88.81 321 LYS A CA 1
ATOM 2525 C C . LYS A 1 321 ? 1.760 1.560 -22.059 1.00 88.81 321 LYS A C 1
ATOM 2527 O O . LYS A 1 321 ? 2.897 2.002 -21.926 1.00 88.81 321 LYS A O 1
ATOM 2532 N N . ARG A 1 322 ? 1.134 0.889 -21.085 1.00 88.00 322 ARG A N 1
ATOM 2533 C CA . ARG A 1 322 ? 1.784 0.516 -19.817 1.00 88.00 322 ARG A CA 1
ATOM 2534 C C . ARG A 1 322 ? 2.814 -0.591 -20.013 1.00 88.00 322 ARG A C 1
ATOM 2536 O O . ARG A 1 322 ? 3.888 -0.515 -19.433 1.00 88.00 322 ARG A O 1
ATOM 2543 N N . HIS A 1 323 ? 2.483 -1.605 -20.808 1.00 88.44 323 HIS A N 1
ATOM 2544 C CA . HIS A 1 323 ? 3.337 -2.773 -21.032 1.00 88.44 323 HIS A CA 1
ATOM 2545 C C . HIS A 1 323 ? 4.391 -2.534 -22.123 1.00 88.44 323 HIS A C 1
ATOM 2547 O O . HIS A 1 323 ? 5.454 -3.144 -22.085 1.00 88.44 323 HIS A O 1
ATOM 2553 N N . THR A 1 324 ? 4.112 -1.629 -23.062 1.00 89.62 324 THR A N 1
ATOM 2554 C CA . THR A 1 324 ? 4.969 -1.304 -24.204 1.00 89.62 324 THR A CA 1
ATOM 2555 C C . THR A 1 324 ? 5.214 0.208 -24.259 1.00 89.62 324 THR A C 1
ATOM 2557 O O . THR A 1 324 ? 4.599 0.918 -25.058 1.00 89.62 324 THR A O 1
ATOM 2560 N N . PRO A 1 325 ? 6.091 0.747 -23.391 1.00 85.75 325 PRO A N 1
ATOM 2561 C CA . PRO A 1 325 ? 6.376 2.181 -23.372 1.00 85.75 325 PRO A CA 1
ATOM 2562 C C . PRO A 1 325 ? 7.108 2.663 -24.637 1.00 85.75 325 PRO A C 1
ATOM 2564 O O . PRO A 1 325 ? 6.983 3.831 -25.004 1.00 85.75 325 PRO A O 1
ATOM 2567 N N . ASP A 1 326 ? 7.846 1.782 -25.321 1.00 90.31 326 ASP A N 1
ATOM 2568 C CA . ASP A 1 326 ? 8.485 2.053 -26.613 1.00 90.31 326 ASP A CA 1
ATOM 2569 C C . ASP A 1 326 ? 7.739 1.327 -27.740 1.00 90.31 326 ASP A C 1
ATOM 2571 O O . ASP A 1 326 ? 7.808 0.106 -27.866 1.00 90.31 326 ASP A O 1
ATOM 2575 N N . ALA A 1 327 ? 7.048 2.089 -28.590 1.00 85.31 327 ALA A N 1
ATOM 2576 C CA . ALA A 1 327 ? 6.204 1.556 -29.661 1.00 85.31 327 ALA A CA 1
ATOM 2577 C C . ALA A 1 327 ? 6.971 0.805 -30.766 1.00 85.31 327 ALA A C 1
ATOM 2579 O O . ALA A 1 327 ? 6.346 0.142 -31.592 1.00 85.31 327 ALA A O 1
ATOM 2580 N N . ARG A 1 328 ? 8.310 0.892 -30.805 1.00 88.06 328 ARG A N 1
ATOM 2581 C CA . ARG A 1 328 ? 9.127 0.085 -31.728 1.00 88.06 328 ARG A CA 1
ATOM 2582 C C . ARG A 1 328 ? 9.123 -1.402 -31.365 1.00 88.06 328 ARG A C 1
ATOM 2584 O O . ARG A 1 328 ? 9.450 -2.218 -32.220 1.00 88.06 328 ARG A O 1
ATOM 2591 N N . TRP A 1 329 ? 8.759 -1.736 -30.126 1.00 81.38 329 TRP A N 1
ATOM 2592 C CA . TRP A 1 329 ? 8.820 -3.082 -29.559 1.00 81.38 329 TRP A CA 1
ATOM 2593 C C . TRP A 1 329 ? 7.421 -3.567 -29.142 1.00 81.38 329 TRP A C 1
ATOM 2595 O O . TRP A 1 329 ? 7.137 -3.624 -27.946 1.00 81.38 329 TRP A O 1
ATOM 2605 N N . PRO A 1 330 ? 6.516 -3.859 -30.099 1.00 71.56 330 PRO A N 1
ATOM 2606 C CA . PRO A 1 330 ? 5.150 -4.299 -29.798 1.00 71.56 330 PRO A CA 1
ATOM 2607 C C . PRO A 1 330 ? 5.114 -5.630 -29.025 1.00 71.56 330 PRO A C 1
ATOM 2609 O O . PRO A 1 330 ? 6.098 -6.370 -29.021 1.00 71.56 330 PRO A O 1
ATOM 2612 N N . GLN A 1 331 ? 3.976 -5.894 -28.364 1.00 62.16 331 GLN A N 1
ATOM 2613 C CA . GLN A 1 331 ? 3.729 -7.107 -27.562 1.00 62.16 331 GLN A CA 1
ATOM 2614 C C . GLN A 1 331 ? 3.828 -8.410 -28.351 1.00 62.16 331 GLN A C 1
ATOM 2616 O O . GLN A 1 331 ? 3.384 -8.427 -29.523 1.00 62.16 331 GLN A O 1
#

pLDDT: mean 91.13, std 7.38, range [42.81, 98.5]

Secondary structure (DSSP, 8-state):
--S-SEEEETTEEE-SHHHHHHHHHHHHHHHHHHHHHHHHHHS-HHHHTTTTSGGGGGSTTTTSBHHHHHGGG--HHHHHHHHHHHHHHHSS-GGGSBHHHHHHHHGGGSTTT------TT-HHHHHHHHHHH--S---TT--EEEEEEETTTEEEEEE--SS-TTEEEEES-------HHHHTTSEE-SHHHHHHHHHHHHHH--EE-EEEEEEEESS-TTTTT--SSEEEESGGGSEEEEE-PPSSSS-EEEEEEEEHHHHHHHHTS-HHHHHHHHHHTS-TTS---TT-EEEEEEEEE-GGG-EEPSSSSSSPPPHHHHH-SSTTS--